Protein AF-A0AAV5VCL2-F1 (afdb_monomer)

InterPro domains:
  IPR027417 P-loop containing nucleoside triphosphate hydrolase [G3DSA:3.40.50.300] (3-285)
  IPR027417 P-loop containing nucleoside triphosphate hydrolase [SSF52540] (44-321)
  IPR050534 Coronaviruses polyprotein 1ab [PTHR43788] (11-325)

Nearest PDB structures (foldseek):
  2xzp-assembly1_A  TM=7.457E-01  e=7.549E-16  Homo sapiens
  2gk7-assembly1_A  TM=7.553E-01  e=8.494E-16  Homo sapiens
  2wjv-assembly2_B  TM=7.230E-01  e=8.007E-16  Homo sapiens
  2wjv-assembly1_A  TM=7.232E-01  e=1.362E-15  Homo sapiens
  8rd3-assembly1_A  TM=7.245E-01  e=3.713E-15  Saccharomyces cerevisiae S288C

Radius of gyration: 21.49 Å; Cα contacts (8 Å, |Δi|>4): 562; chains: 1; bounding box: 55×58×57 Å

Sequence (333 aa):
PFFRNERIVNTDLVDCIYGEKASRAQIRIAARTPILVRKKSGELVALNADQSEAVRRYCSGCPALVVESPPGSGKTMTAAAMVVSYTGSGVQLFLSTANVPVLNMALALSKLDYGSKKAIHFMSAEREDALTEETRSPFSIISLAKKKNSLEAKISLLEDDLAATRCDNERKRLKDAIRAACGPVLGDEYDIMFATVDMTLGRLNKPQHAGRADSIKKQLQNNVLRVVVDEASQLTESALNALIHSFPEVQIVLIGDSKQLPPFKYTKGDFISEMAARSALDVVKRNLPVIRLLKVYRAAPQLMKHYSDVFYGGTLTSAKPESTRNPLASFGS

Solvent-accessible surface area (backbone atoms only — not comparable to full-atom values): 18476 Å² total; per-residue (Å²): 138,88,70,78,87,73,67,74,50,33,54,69,55,47,41,42,45,74,46,65,86,86,64,59,80,79,80,81,79,86,80,81,72,63,42,73,44,43,28,65,87,67,52,74,44,72,38,52,68,50,48,27,50,51,36,50,46,70,63,44,93,51,54,48,39,32,37,40,32,55,88,47,30,44,62,46,59,41,57,31,44,34,62,49,69,45,80,72,81,54,25,38,37,38,26,12,86,44,68,66,65,26,45,50,35,53,59,44,36,72,50,35,50,56,78,90,63,37,63,39,37,57,71,55,69,74,57,56,74,72,46,50,84,90,73,42,49,84,31,20,60,64,49,49,31,51,72,34,80,92,40,23,69,65,47,52,53,44,52,52,53,45,70,70,54,86,49,68,70,57,44,51,54,36,54,52,50,47,54,59,69,35,47,70,62,54,69,57,85,56,41,30,40,29,25,31,50,65,60,51,54,49,54,68,67,50,81,82,60,92,92,62,89,54,53,54,52,53,44,56,64,73,33,40,37,35,39,38,28,43,59,18,17,38,33,24,41,63,57,48,51,52,51,43,53,58,26,53,73,43,27,42,36,34,31,23,28,88,90,54,68,58,25,81,60,96,51,86,90,39,68,67,44,52,65,64,30,34,30,30,42,68,50,38,54,75,52,34,58,70,42,63,35,47,51,20,64,66,39,20,44,77,76,40,44,61,58,20,45,76,77,53,74,54,64,56,43,48,73,37,72,71,57,90,86,40,77,66,66,45,73,72,132

pLDDT: mean 89.56, std 12.3, range [35.97, 98.75]

Foldseek 3Di:
DPDPPLDLLAVLLVCLLPNDLVSAPPDDDDDQDWDWFAFPVRDIDTDHRLLRVLLVCLQDPFQEEEEAEDPQLCLLVSLLSNLQSHPDFFAAEEAEQDDVSLLSNLVNNNRTCNDPFFEAEDDDLVVQLPDDPVRDRCRYLLNVQCVPPVLVVVLVVLVVVLVPDPDPVSVVVSSVVNVVSSVVSQVDDGRYYGYYLCRLLVLLPPDDDPPDDRVVNVSQQPGAAEYEYAQQQQPWLVSVSSSSSSYNNHRYYYYHHVLDDHHDFPDPPDPVSCNRRHGNSVSRVVRGYYRYSQEGELFECVVVQVCCVVPVVRRHDYPDYQDPPDNCVRVDD

Structure (mmCIF, N/CA/C/O backbone):
data_AF-A0AAV5VCL2-F1
#
_entry.id   AF-A0AAV5VCL2-F1
#
loop_
_atom_site.group_PDB
_atom_site.id
_atom_site.type_symbol
_atom_site.label_atom_id
_atom_site.label_alt_id
_atom_site.label_comp_id
_atom_site.label_asym_id
_atom_site.label_entity_id
_atom_site.label_seq_id
_atom_site.pdbx_PDB_ins_code
_atom_site.Cartn_x
_atom_site.Cartn_y
_atom_site.Cartn_z
_atom_site.occupancy
_atom_site.B_iso_or_equiv
_atom_site.auth_seq_id
_atom_site.auth_comp_id
_atom_site.auth_asym_id
_atom_site.auth_atom_id
_atom_site.pdbx_PDB_model_num
ATOM 1 N N . PRO A 1 1 ? 14.559 -28.277 21.531 1.00 41.09 1 PRO A N 1
ATOM 2 C CA . PRO A 1 1 ? 13.165 -27.805 21.727 1.00 41.09 1 PRO A CA 1
ATOM 3 C C . PRO A 1 1 ? 12.844 -26.409 21.130 1.00 41.09 1 PRO A C 1
ATOM 5 O O . PRO A 1 1 ? 11.811 -25.849 21.470 1.00 41.09 1 PRO A O 1
ATOM 8 N N . PHE A 1 2 ? 13.673 -25.855 20.226 1.00 45.22 2 PHE A N 1
ATOM 9 C CA . PHE A 1 2 ? 13.552 -24.457 19.766 1.00 45.22 2 PHE A CA 1
ATOM 10 C C . PHE A 1 2 ? 12.796 -24.233 18.452 1.00 45.22 2 PHE A C 1
ATOM 12 O O . PHE A 1 2 ? 12.573 -23.088 18.078 1.00 45.22 2 PHE A O 1
ATOM 19 N N . PHE A 1 3 ? 12.350 -25.288 17.777 1.00 40.56 3 PHE A N 1
ATOM 20 C CA . PHE A 1 3 ? 11.513 -25.146 16.593 1.00 40.56 3 PHE A CA 1
ATOM 21 C C . PHE A 1 3 ? 10.142 -25.723 16.911 1.00 40.56 3 PHE A C 1
ATOM 23 O O . PHE A 1 3 ? 9.969 -26.941 16.981 1.00 40.56 3 PHE A O 1
ATOM 30 N N . ARG A 1 4 ? 9.148 -24.847 17.111 1.00 45.00 4 ARG A N 1
ATOM 31 C CA . ARG A 1 4 ? 7.798 -25.236 16.709 1.00 45.00 4 ARG A CA 1
ATOM 32 C C . ARG A 1 4 ? 7.901 -25.534 15.223 1.00 45.00 4 ARG A C 1
ATOM 34 O O . ARG A 1 4 ? 8.436 -24.723 14.473 1.00 45.00 4 ARG A O 1
ATOM 41 N N . ASN A 1 5 ? 7.446 -26.714 14.831 1.00 43.00 5 ASN A N 1
ATOM 42 C CA . ASN A 1 5 ? 7.428 -27.171 13.448 1.00 43.00 5 ASN A CA 1
ATOM 43 C C . ASN A 1 5 ? 6.316 -26.422 12.681 1.00 43.00 5 ASN A C 1
ATOM 45 O O . ASN A 1 5 ? 5.417 -27.032 12.108 1.00 43.00 5 ASN A O 1
ATOM 49 N N . GLU A 1 6 ? 6.305 -25.090 12.765 1.00 55.66 6 GLU A N 1
ATOM 50 C CA . GLU A 1 6 ? 5.450 -24.250 11.941 1.00 55.66 6 GLU A CA 1
ATOM 51 C C . GLU A 1 6 ? 6.055 -24.315 10.541 1.00 55.66 6 GLU A C 1
ATOM 53 O O . GLU A 1 6 ? 7.142 -23.802 10.278 1.00 55.66 6 GLU A O 1
ATOM 58 N N . ARG A 1 7 ? 5.406 -25.097 9.670 1.00 60.50 7 ARG A N 1
ATOM 59 C CA . ARG A 1 7 ? 5.807 -25.218 8.269 1.00 60.50 7 ARG A CA 1
ATOM 60 C C . ARG A 1 7 ? 5.819 -23.822 7.658 1.00 60.50 7 ARG A C 1
ATOM 62 O O . ARG A 1 7 ? 4.880 -23.062 7.877 1.00 60.50 7 ARG A O 1
ATOM 69 N N . ILE A 1 8 ? 6.847 -23.523 6.860 1.00 65.94 8 ILE A N 1
ATOM 70 C CA . ILE A 1 8 ? 6.823 -22.363 5.965 1.00 65.94 8 ILE A CA 1
ATOM 71 C C . ILE A 1 8 ? 5.510 -22.426 5.193 1.00 65.94 8 ILE A C 1
ATOM 73 O O . ILE A 1 8 ? 5.226 -23.416 4.523 1.00 65.94 8 ILE A O 1
ATOM 77 N N . VAL A 1 9 ? 4.698 -21.390 5.357 1.00 78.56 9 VAL A N 1
ATOM 78 C CA . VAL A 1 9 ? 3.282 -21.469 5.007 1.00 78.56 9 VAL A CA 1
ATOM 79 C C . VAL A 1 9 ? 3.057 -21.358 3.494 1.00 78.56 9 VAL A C 1
ATOM 81 O O . VAL A 1 9 ? 2.084 -21.894 2.979 1.00 78.56 9 VAL A O 1
ATOM 84 N N . ASN A 1 10 ? 3.993 -20.730 2.776 1.00 87.31 10 ASN A N 1
ATOM 85 C CA . ASN A 1 10 ? 3.960 -20.564 1.324 1.00 87.31 10 ASN A CA 1
ATOM 86 C C . ASN A 1 10 ? 5.299 -20.992 0.697 1.00 87.31 10 ASN A C 1
ATOM 88 O O . ASN A 1 10 ? 6.112 -20.160 0.285 1.00 87.31 10 ASN A O 1
ATOM 92 N N . THR A 1 11 ? 5.570 -22.300 0.706 1.00 86.56 11 THR A N 1
ATOM 93 C CA . THR A 1 11 ? 6.809 -22.869 0.150 1.00 86.56 11 THR A CA 1
ATOM 94 C C . THR A 1 11 ? 6.949 -22.574 -1.342 1.00 86.56 11 THR A C 1
ATOM 96 O O . THR A 1 11 ? 8.027 -22.178 -1.768 1.00 86.56 11 THR A O 1
ATOM 99 N N . ASP A 1 12 ? 5.856 -22.635 -2.106 1.00 86.88 12 ASP A N 1
ATOM 100 C CA . ASP A 1 12 ? 5.869 -22.382 -3.551 1.00 86.88 12 ASP A CA 1
ATOM 101 C C . ASP A 1 12 ? 6.375 -20.971 -3.893 1.00 86.88 12 ASP A C 1
ATOM 103 O O . ASP A 1 12 ? 7.183 -20.793 -4.809 1.00 86.88 12 ASP A O 1
ATOM 107 N N . LEU A 1 13 ? 5.942 -19.946 -3.146 1.00 90.06 13 LEU A N 1
ATOM 108 C CA . LEU A 1 13 ? 6.428 -18.578 -3.341 1.00 90.06 13 LEU A CA 1
ATOM 109 C C . LEU A 1 13 ? 7.904 -18.435 -2.950 1.00 90.06 13 LEU A C 1
ATOM 111 O O . LEU A 1 13 ? 8.658 -17.753 -3.649 1.00 90.06 13 LEU A O 1
ATOM 115 N N . VAL A 1 14 ? 8.335 -19.081 -1.863 1.00 90.69 14 VAL A N 1
ATOM 116 C CA . VAL A 1 14 ? 9.751 -19.101 -1.459 1.00 90.69 14 VAL A CA 1
ATOM 117 C C . VAL A 1 14 ? 10.598 -19.766 -2.546 1.00 90.69 14 VAL A C 1
ATOM 119 O O . VAL A 1 14 ? 11.609 -19.192 -2.949 1.00 90.69 14 VAL A O 1
ATOM 122 N N . ASP A 1 15 ? 10.158 -20.893 -3.100 1.00 89.12 15 ASP A N 1
ATOM 123 C CA . ASP A 1 15 ? 10.851 -21.598 -4.182 1.00 89.12 15 ASP A CA 1
ATOM 124 C C . ASP A 1 15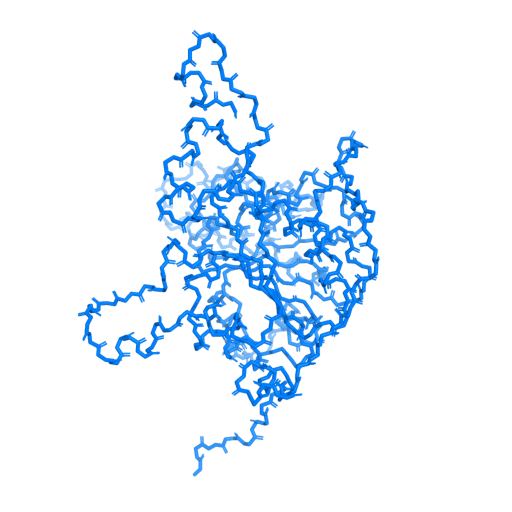 ? 10.880 -20.779 -5.479 1.00 89.12 15 ASP A C 1
ATOM 126 O O . ASP A 1 15 ? 11.881 -20.786 -6.199 1.00 89.12 15 ASP A O 1
ATOM 130 N N . CYS A 1 16 ? 9.837 -19.993 -5.764 1.00 88.44 16 CYS A N 1
ATOM 131 C CA . CYS A 1 16 ? 9.856 -19.045 -6.879 1.00 88.44 16 CYS A CA 1
ATOM 132 C C . CYS A 1 16 ? 10.908 -17.939 -6.685 1.00 88.44 16 CYS A C 1
ATOM 134 O O . CYS A 1 16 ? 11.532 -17.505 -7.655 1.00 88.44 16 CYS A O 1
ATOM 136 N N . ILE A 1 17 ? 11.097 -17.451 -5.454 1.00 90.38 17 ILE A N 1
ATOM 137 C CA . ILE A 1 17 ? 12.017 -16.345 -5.152 1.00 90.38 17 ILE A CA 1
ATOM 138 C C . ILE A 1 17 ? 13.465 -16.836 -5.048 1.00 90.38 17 ILE A C 1
ATOM 140 O O . ILE A 1 17 ? 14.356 -16.221 -5.639 1.00 90.38 17 ILE A O 1
ATOM 144 N N . TYR A 1 18 ? 13.704 -17.933 -4.331 1.00 90.00 18 TYR A N 1
ATOM 145 C CA . TYR A 1 18 ? 15.040 -18.394 -3.939 1.00 90.00 18 TYR A CA 1
ATOM 146 C C . TYR A 1 18 ? 15.495 -19.679 -4.637 1.00 90.00 18 TYR A C 1
ATOM 148 O O . TYR A 1 18 ? 16.688 -19.979 -4.609 1.00 90.00 18 TYR A O 1
ATOM 156 N N . GLY A 1 19 ? 14.577 -20.427 -5.252 1.00 86.12 19 GLY A N 1
ATOM 157 C CA . GLY A 1 19 ? 14.877 -21.691 -5.915 1.00 86.12 19 GLY A CA 1
ATOM 158 C C . GLY A 1 19 ? 15.613 -21.535 -7.248 1.00 86.12 19 GLY A C 1
ATOM 159 O O . GLY A 1 19 ? 15.952 -20.437 -7.707 1.00 86.12 19 GLY A O 1
ATOM 160 N N . GLU A 1 20 ? 15.877 -22.675 -7.884 1.00 79.50 20 GLU A N 1
ATOM 161 C CA . GLU A 1 20 ? 16.560 -22.719 -9.173 1.00 79.50 20 GLU A CA 1
ATOM 162 C C . GLU A 1 20 ? 15.718 -22.102 -10.296 1.00 79.50 20 GLU A C 1
ATOM 164 O O . GLU A 1 20 ? 14.498 -22.225 -10.345 1.00 79.50 20 GLU A O 1
ATOM 169 N N . LYS A 1 21 ? 16.386 -21.496 -11.285 1.00 62.50 21 LYS A N 1
ATOM 170 C CA . LYS A 1 21 ? 15.753 -20.773 -12.406 1.00 62.50 21 LYS A CA 1
ATOM 171 C C . LYS A 1 21 ? 14.747 -21.597 -13.233 1.00 62.50 21 LYS A C 1
ATOM 173 O O . LYS A 1 21 ? 14.052 -21.006 -14.054 1.00 62.50 21 LYS A O 1
ATOM 178 N N . ALA A 1 22 ? 14.684 -22.919 -13.085 1.00 50.59 22 ALA A N 1
ATOM 179 C CA . ALA A 1 22 ? 13.752 -23.783 -13.809 1.00 50.59 22 ALA A CA 1
ATOM 180 C C . ALA A 1 22 ? 12.305 -23.740 -13.264 1.00 50.59 22 ALA A C 1
ATOM 182 O O . ALA A 1 22 ? 11.388 -24.089 -14.000 1.00 50.59 22 ALA A O 1
ATOM 183 N N . SER A 1 23 ? 12.066 -23.239 -12.042 1.00 52.22 23 SER A N 1
ATOM 184 C CA . SER A 1 23 ? 10.735 -23.151 -11.397 1.00 52.22 23 SER A CA 1
ATOM 185 C C . SER A 1 23 ? 9.861 -21.970 -11.869 1.00 52.22 23 SER A C 1
ATOM 187 O O . SER A 1 23 ? 8.838 -21.644 -11.268 1.00 52.22 23 SER A O 1
ATOM 189 N N . ARG A 1 24 ? 10.247 -21.285 -12.954 1.00 60.38 24 ARG A N 1
ATOM 190 C CA . ARG A 1 24 ? 9.637 -20.018 -13.393 1.00 60.38 24 ARG A CA 1
ATOM 191 C C . ARG A 1 24 ? 8.197 -20.184 -13.883 1.00 60.38 24 ARG A C 1
ATOM 193 O O . ARG A 1 24 ? 7.963 -20.582 -15.024 1.00 60.38 24 ARG A O 1
ATOM 200 N N . ALA A 1 25 ? 7.238 -19.690 -13.108 1.00 53.94 25 ALA A N 1
ATOM 201 C CA . ALA A 1 25 ? 5.890 -19.413 -13.595 1.00 53.94 25 ALA A CA 1
ATOM 202 C C . ALA A 1 25 ? 5.883 -18.156 -14.496 1.00 53.94 25 ALA A C 1
ATOM 204 O O . ALA A 1 25 ? 5.546 -17.051 -14.065 1.00 53.94 25 ALA A O 1
ATOM 205 N N . GLN A 1 26 ? 6.260 -18.289 -15.772 1.00 58.62 26 GLN A N 1
ATOM 206 C CA . GLN A 1 26 ? 6.021 -17.226 -16.756 1.00 58.62 26 GLN A CA 1
ATOM 207 C C . GLN A 1 26 ? 4.589 -17.315 -17.280 1.00 58.62 26 GLN A C 1
ATOM 209 O O . GLN A 1 26 ? 4.328 -17.847 -18.358 1.00 58.62 26 GLN A O 1
ATOM 214 N N . ILE A 1 27 ? 3.648 -16.745 -16.528 1.00 64.12 27 ILE A N 1
ATOM 215 C CA . ILE A 1 27 ? 2.299 -16.524 -17.049 1.00 64.12 27 ILE A CA 1
ATOM 216 C C . ILE A 1 27 ? 2.407 -15.495 -18.180 1.00 64.12 27 ILE A C 1
ATOM 218 O O . ILE A 1 27 ? 2.759 -14.328 -17.958 1.00 64.12 27 ILE A O 1
ATOM 222 N N . ARG A 1 28 ? 2.152 -15.948 -19.412 1.00 66.19 28 ARG A N 1
ATOM 223 C CA . ARG A 1 28 ? 2.023 -15.079 -20.583 1.00 66.19 28 ARG A CA 1
ATOM 224 C C . ARG A 1 28 ? 0.714 -14.308 -20.471 1.00 66.19 28 ARG A C 1
ATOM 226 O O . ARG A 1 28 ? -0.350 -14.906 -20.355 1.00 66.19 28 ARG A O 1
ATOM 233 N N . ILE A 1 29 ? 0.795 -12.986 -20.552 1.00 67.31 29 ILE A N 1
ATOM 234 C CA . ILE A 1 29 ? -0.379 -12.119 -20.608 1.00 67.31 29 ILE A CA 1
ATOM 235 C C . ILE A 1 29 ? -0.592 -11.714 -22.062 1.00 67.31 29 ILE A C 1
ATOM 237 O O . ILE A 1 29 ? 0.273 -11.099 -22.680 1.00 67.31 29 ILE A O 1
ATOM 241 N N . ALA A 1 30 ? -1.731 -12.117 -22.626 1.00 57.25 30 ALA A N 1
ATOM 242 C CA . ALA A 1 30 ? -2.035 -11.934 -24.045 1.00 57.25 30 ALA A CA 1
ATOM 243 C C . ALA A 1 30 ? -2.589 -10.535 -24.383 1.00 57.25 30 ALA A C 1
ATOM 245 O O . ALA A 1 30 ? -2.496 -10.089 -25.525 1.00 57.25 30 ALA A O 1
ATOM 246 N N . ALA A 1 31 ? -3.174 -9.829 -23.412 1.00 65.38 31 ALA A N 1
ATOM 247 C CA . ALA A 1 31 ? -3.925 -8.604 -23.675 1.00 65.38 31 ALA A CA 1
ATOM 248 C C . ALA A 1 31 ? -3.023 -7.359 -23.744 1.00 65.38 31 ALA A C 1
ATOM 250 O O . ALA A 1 31 ? -2.322 -7.036 -22.789 1.00 65.38 31 ALA A O 1
ATOM 251 N N . ARG A 1 32 ? -3.101 -6.614 -24.857 1.00 72.19 32 ARG A N 1
ATOM 252 C CA . ARG A 1 32 ? -2.430 -5.310 -25.048 1.00 72.19 32 ARG A CA 1
ATOM 253 C C . ARG A 1 32 ? -3.352 -4.101 -24.843 1.00 72.19 32 ARG A C 1
ATOM 255 O O . ARG A 1 32 ? -2.889 -2.969 -24.924 1.00 72.19 32 ARG A O 1
ATOM 262 N N . THR A 1 33 ? -4.639 -4.317 -24.574 1.00 86.56 33 THR A N 1
ATOM 263 C CA . THR A 1 33 ? -5.634 -3.242 -24.443 1.00 86.56 33 THR A CA 1
ATOM 264 C C . THR A 1 33 ? -5.431 -2.436 -23.159 1.00 86.56 33 THR A C 1
ATOM 266 O O . THR A 1 33 ? -5.343 -3.044 -22.090 1.00 86.56 33 THR A O 1
ATOM 269 N N . PRO A 1 34 ? -5.370 -1.094 -23.215 1.00 92.31 34 PRO A N 1
ATOM 270 C CA . PRO A 1 34 ? -5.241 -0.262 -22.021 1.00 92.31 34 PRO A CA 1
ATOM 271 C C . PRO A 1 34 ? -6.312 -0.588 -20.977 1.00 92.31 34 PRO A C 1
ATOM 273 O O . PRO A 1 34 ? -7.489 -0.716 -21.313 1.00 92.31 34 PRO A O 1
ATOM 276 N N . ILE A 1 35 ? -5.908 -0.718 -19.713 1.00 95.25 35 ILE A N 1
ATOM 277 C CA . ILE A 1 35 ? -6.864 -0.812 -18.605 1.00 95.25 35 ILE A CA 1
ATOM 278 C C . ILE A 1 35 ? -7.427 0.580 -18.334 1.00 95.25 35 ILE A C 1
ATOM 280 O O . ILE A 1 35 ? -6.682 1.558 -18.256 1.00 95.25 35 ILE A O 1
ATOM 284 N N . LEU A 1 36 ? -8.747 0.655 -18.181 1.00 96.44 36 LEU A N 1
ATOM 285 C CA . LEU A 1 36 ? -9.454 1.875 -17.817 1.00 96.44 36 LEU A CA 1
ATOM 286 C C . LEU A 1 36 ? -9.836 1.808 -16.342 1.00 96.44 36 LEU A C 1
ATOM 288 O O . LEU A 1 36 ? -10.438 0.830 -15.903 1.00 96.44 36 LEU A O 1
ATOM 292 N N . VAL A 1 37 ? -9.530 2.862 -15.592 1.00 96.38 37 VAL A N 1
ATOM 293 C CA . VAL A 1 37 ? -10.022 3.036 -14.221 1.00 96.38 37 VAL A CA 1
ATOM 294 C C . VAL A 1 37 ? -10.893 4.276 -14.135 1.00 96.38 37 VAL A C 1
ATOM 296 O O . VAL A 1 37 ? -10.615 5.295 -14.769 1.00 96.38 37 VAL A O 1
ATOM 299 N N . ARG A 1 38 ? -11.965 4.191 -13.352 1.00 96.62 38 ARG A N 1
ATOM 300 C CA . ARG A 1 38 ? -12.917 5.284 -13.173 1.00 96.62 38 ARG A CA 1
ATOM 301 C C . ARG A 1 38 ? -12.537 6.107 -11.943 1.00 96.62 38 ARG A C 1
ATOM 303 O O . ARG A 1 38 ? -12.286 5.557 -10.873 1.00 96.62 38 ARG A O 1
ATOM 310 N N . LYS A 1 39 ? -12.479 7.429 -12.087 1.00 96.38 39 LYS A N 1
ATOM 311 C CA . LYS A 1 39 ? -12.396 8.376 -10.965 1.00 96.38 39 LYS A CA 1
ATOM 312 C C . LYS A 1 39 ? -13.770 8.540 -10.316 1.00 96.38 39 LYS A C 1
ATOM 314 O O . LYS A 1 39 ? -14.787 8.377 -10.984 1.00 96.38 39 LYS A O 1
ATOM 319 N N . LYS A 1 40 ? -13.825 8.988 -9.058 1.00 94.12 40 LYS A N 1
ATOM 320 C CA . LYS A 1 40 ? -15.107 9.342 -8.409 1.00 94.12 40 LYS A CA 1
ATOM 321 C C . LYS A 1 40 ? -15.879 10.448 -9.130 1.00 94.12 40 LYS A C 1
ATOM 323 O O . LYS A 1 40 ? -17.094 10.504 -9.020 1.00 94.12 40 LYS A O 1
ATOM 328 N N . SER A 1 41 ? -15.188 11.297 -9.893 1.00 93.81 41 SER A N 1
ATOM 329 C CA . SER A 1 41 ? -15.807 12.301 -10.767 1.00 93.81 41 SER A CA 1
ATOM 330 C C . SER A 1 41 ? -16.510 11.708 -11.998 1.00 93.81 41 SER A C 1
ATOM 332 O O . SER A 1 41 ? -17.087 12.455 -12.779 1.00 93.81 41 SER A O 1
ATOM 334 N N . GLY A 1 42 ? -16.430 10.392 -12.222 1.00 93.38 42 GLY A N 1
ATOM 335 C CA . GLY A 1 42 ? -16.966 9.701 -13.397 1.00 93.38 42 GLY A CA 1
ATOM 336 C C . GLY A 1 42 ? -15.990 9.612 -14.576 1.00 93.38 42 GLY A C 1
ATOM 337 O O . GLY A 1 42 ? -16.177 8.758 -15.445 1.00 93.38 42 GLY A O 1
ATOM 338 N N . GLU A 1 43 ? -14.930 10.426 -14.579 1.00 95.94 43 GLU A N 1
ATOM 339 C CA . GLU A 1 43 ? -13.885 10.450 -15.609 1.00 95.94 43 GLU A CA 1
ATOM 340 C C . GLU A 1 43 ? -13.150 9.101 -15.701 1.00 95.94 43 GLU A C 1
ATOM 342 O O . GLU A 1 43 ? -12.727 8.533 -14.690 1.00 95.94 43 GLU A O 1
ATOM 347 N N . LEU A 1 44 ? -12.969 8.602 -16.925 1.00 96.19 44 LEU A N 1
ATOM 348 C CA . LEU A 1 44 ? -12.183 7.402 -17.204 1.00 96.19 44 LEU A CA 1
ATOM 349 C C . LEU A 1 44 ? -10.725 7.774 -17.479 1.00 96.19 44 LEU A C 1
ATOM 351 O O . LEU A 1 44 ? -10.435 8.602 -18.339 1.00 96.19 44 LEU A O 1
ATOM 355 N N . VAL A 1 45 ? -9.806 7.110 -16.784 1.00 94.94 45 VAL A N 1
ATOM 356 C CA . VAL A 1 45 ? -8.363 7.248 -16.986 1.00 94.94 45 VAL A CA 1
ATOM 357 C C . VAL A 1 45 ? -7.821 5.968 -17.603 1.00 94.94 45 VAL A C 1
ATOM 359 O O . VAL A 1 45 ? -7.938 4.892 -17.017 1.00 94.94 45 VAL A O 1
ATOM 362 N N . ALA A 1 46 ? -7.200 6.092 -18.774 1.00 95.88 46 ALA A N 1
ATOM 363 C CA . ALA A 1 46 ? -6.494 4.993 -19.416 1.00 95.88 46 ALA A CA 1
ATOM 364 C C . ALA A 1 46 ? -5.070 4.868 -18.862 1.00 95.88 46 ALA A C 1
ATOM 366 O O . ALA A 1 46 ? -4.282 5.817 -18.905 1.00 95.88 46 ALA A O 1
ATOM 367 N N . LEU A 1 47 ? -4.734 3.682 -18.364 1.00 96.12 47 LEU A N 1
ATOM 368 C CA . LEU A 1 47 ? -3.374 3.340 -17.969 1.00 96.12 47 LEU A CA 1
ATOM 369 C C . LEU A 1 47 ? -2.504 3.115 -19.207 1.00 96.12 47 LEU A C 1
ATOM 371 O O . LEU A 1 47 ? -2.971 2.622 -20.236 1.00 96.12 47 LEU A O 1
ATOM 375 N N . ASN A 1 48 ? -1.212 3.432 -19.108 1.00 94.62 48 ASN A N 1
ATOM 376 C CA . ASN A 1 48 ? -0.273 3.099 -20.182 1.00 94.62 48 ASN A CA 1
ATOM 377 C C . ASN A 1 48 ? -0.020 1.574 -20.260 1.00 94.62 48 ASN A C 1
ATOM 379 O O . ASN A 1 48 ? -0.546 0.803 -19.452 1.00 94.62 48 ASN A O 1
ATOM 383 N N . ALA A 1 49 ? 0.770 1.128 -21.241 1.00 94.00 49 ALA A N 1
ATOM 384 C CA . ALA A 1 49 ? 1.043 -0.294 -21.457 1.00 94.00 49 ALA A CA 1
ATOM 385 C C . ALA A 1 49 ? 1.699 -0.972 -20.238 1.00 94.00 49 ALA A C 1
ATOM 387 O O . ALA A 1 49 ? 1.225 -2.028 -19.818 1.00 94.00 49 ALA A O 1
ATOM 388 N N . ASP A 1 50 ? 2.716 -0.342 -19.640 1.00 95.12 50 ASP A N 1
ATOM 389 C CA . ASP A 1 50 ? 3.467 -0.885 -18.499 1.00 95.12 50 ASP A CA 1
ATOM 390 C C . ASP A 1 50 ? 2.588 -0.968 -17.240 1.00 95.12 50 ASP A C 1
ATOM 392 O O . ASP A 1 50 ? 2.539 -1.990 -16.556 1.00 95.12 50 ASP A O 1
ATOM 396 N N . GLN A 1 51 ? 1.824 0.091 -16.961 1.00 96.62 51 GLN A N 1
ATOM 397 C CA . GLN A 1 51 ? 0.870 0.142 -15.851 1.00 96.62 51 GLN A CA 1
ATOM 398 C C . GLN A 1 51 ? -0.244 -0.895 -16.031 1.00 96.62 51 GLN A C 1
ATOM 400 O O . GLN A 1 51 ? -0.600 -1.598 -15.086 1.00 96.62 51 GLN A O 1
ATOM 405 N N . SER A 1 52 ? -0.774 -1.023 -17.251 1.00 96.06 52 SER A N 1
ATOM 406 C CA . SER A 1 52 ? -1.797 -2.023 -17.561 1.00 96.06 52 SER A CA 1
ATOM 407 C C . SER A 1 52 ? -1.253 -3.440 -17.386 1.00 96.06 52 SER A C 1
ATOM 409 O O . SER A 1 52 ? -1.938 -4.286 -16.825 1.00 96.06 52 SER A O 1
ATOM 411 N N . GLU A 1 53 ? -0.018 -3.711 -17.813 1.00 94.44 53 GLU A N 1
ATOM 4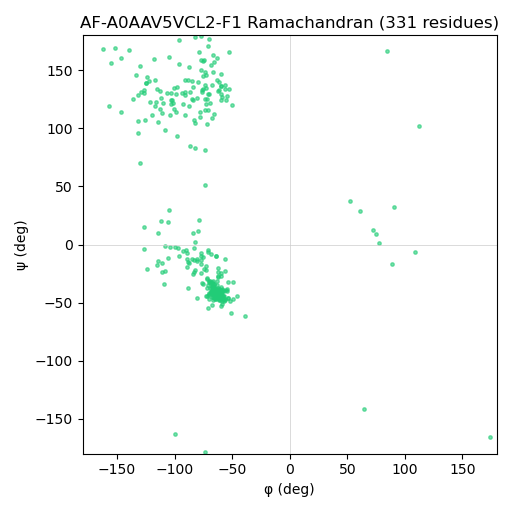12 C CA . GLU A 1 53 ? 0.622 -5.015 -17.609 1.00 94.44 53 GLU A CA 1
ATOM 413 C C . GLU A 1 53 ? 0.795 -5.342 -16.120 1.00 94.44 53 GLU A C 1
ATOM 415 O O . GLU A 1 53 ? 0.467 -6.453 -15.699 1.00 94.44 53 GLU A O 1
ATOM 420 N N . ALA A 1 54 ? 1.221 -4.372 -15.304 1.00 95.81 54 ALA A N 1
ATOM 421 C CA . ALA A 1 54 ? 1.312 -4.543 -13.853 1.00 95.81 54 ALA A CA 1
ATOM 422 C C . ALA A 1 54 ? -0.031 -4.915 -13.220 1.00 95.81 54 ALA A C 1
ATOM 424 O O . ALA A 1 54 ? -0.111 -5.874 -12.449 1.00 95.81 54 ALA A O 1
ATOM 425 N N . VAL A 1 55 ? -1.098 -4.210 -13.592 1.00 96.50 55 VAL A N 1
ATOM 426 C CA . VAL A 1 55 ? -2.445 -4.488 -13.084 1.00 96.50 55 VAL A CA 1
ATOM 427 C C . VAL A 1 55 ? -2.962 -5.848 -13.571 1.00 96.50 55 VAL A C 1
ATOM 429 O O . VAL A 1 55 ? -3.556 -6.586 -12.785 1.00 96.50 55 VAL A O 1
ATOM 432 N N . ARG A 1 56 ? -2.695 -6.248 -14.823 1.00 94.81 56 ARG A N 1
ATOM 433 C CA . ARG A 1 56 ? -3.083 -7.586 -15.312 1.00 94.81 56 ARG A CA 1
ATOM 434 C C . ARG A 1 56 ? -2.354 -8.699 -14.567 1.00 94.81 56 ARG A C 1
ATOM 436 O O . ARG A 1 56 ? -2.991 -9.685 -14.212 1.00 94.81 56 ARG A O 1
ATOM 443 N N . ARG A 1 57 ? -1.054 -8.544 -14.282 1.00 93.50 57 ARG A N 1
ATOM 444 C CA . ARG A 1 57 ? -0.301 -9.522 -13.474 1.00 93.50 57 ARG A CA 1
ATOM 445 C C . ARG A 1 57 ? -0.843 -9.624 -12.056 1.00 93.50 57 ARG A C 1
ATOM 447 O O . ARG A 1 57 ? -1.014 -10.740 -11.570 1.00 93.50 57 ARG A O 1
ATOM 454 N N . TYR A 1 58 ? -1.183 -8.494 -11.442 1.00 95.56 58 TYR A N 1
ATOM 455 C CA . TYR A 1 58 ? -1.842 -8.464 -10.135 1.00 95.56 58 TYR A CA 1
ATOM 456 C C . TYR A 1 58 ? -3.193 -9.201 -10.125 1.00 95.56 58 TYR A C 1
ATOM 458 O O . TYR A 1 58 ? -3.543 -9.888 -9.171 1.00 95.56 58 TYR A O 1
ATOM 466 N N . CYS A 1 59 ? -3.953 -9.109 -11.215 1.00 93.81 59 CYS A N 1
ATOM 467 C CA . CYS A 1 59 ? -5.224 -9.825 -11.350 1.00 93.81 59 CYS A CA 1
ATOM 468 C C . CYS A 1 59 ? -5.058 -11.283 -11.823 1.00 93.81 59 CYS A C 1
ATOM 470 O O . CYS A 1 59 ? -6.045 -12.004 -11.929 1.00 93.81 59 CYS A O 1
ATOM 472 N N . SER A 1 60 ? -3.834 -11.726 -12.120 1.00 88.62 60 SER A N 1
ATOM 473 C CA . SER A 1 60 ? -3.529 -13.085 -12.586 1.00 88.62 60 SER A CA 1
ATOM 474 C C . SER A 1 60 ? -3.084 -14.007 -11.442 1.00 88.62 60 SER A C 1
ATOM 476 O O . SER A 1 60 ? -2.887 -13.561 -10.314 1.00 88.62 60 SER A O 1
ATOM 478 N N . GLY A 1 61 ? -2.853 -15.289 -11.743 1.00 81.69 61 GLY A N 1
ATOM 479 C CA . GLY A 1 61 ? -2.296 -16.276 -10.805 1.00 81.69 61 GLY A CA 1
ATOM 480 C C . GLY A 1 61 ? -0.775 -16.201 -10.602 1.00 81.69 61 GLY A C 1
ATOM 481 O O . GLY A 1 61 ? -0.160 -17.198 -10.246 1.00 81.69 61 GLY A O 1
ATOM 482 N N . CYS A 1 62 ? -0.131 -15.069 -10.902 1.00 85.31 62 CYS A N 1
ATOM 483 C CA . CYS A 1 62 ? 1.318 -14.924 -10.743 1.00 85.31 62 CYS A CA 1
ATOM 484 C C . CYS A 1 62 ? 1.672 -14.903 -9.243 1.00 85.31 62 CYS A C 1
ATOM 486 O O . CYS A 1 62 ? 1.076 -14.104 -8.534 1.00 85.31 62 CYS A O 1
ATOM 488 N N . PRO A 1 63 ? 2.622 -15.704 -8.732 1.00 90.06 63 PRO A N 1
ATOM 489 C CA . PRO A 1 63 ? 2.877 -15.775 -7.288 1.00 90.06 63 PRO A CA 1
ATOM 490 C C . PRO A 1 63 ? 3.503 -14.485 -6.734 1.00 90.06 63 PRO A C 1
ATOM 492 O O . PRO A 1 63 ? 3.151 -14.024 -5.651 1.00 90.06 63 PRO A O 1
ATOM 495 N N . ALA A 1 64 ? 4.389 -13.846 -7.500 1.00 93.25 64 ALA A N 1
ATOM 496 C CA . ALA A 1 64 ? 4.905 -12.525 -7.177 1.00 93.25 64 ALA A CA 1
ATOM 497 C C . ALA A 1 64 ? 5.386 -11.770 -8.416 1.00 93.25 64 ALA A C 1
ATOM 499 O O . ALA A 1 64 ? 5.756 -12.372 -9.425 1.00 93.25 64 ALA A O 1
ATOM 500 N N . LEU A 1 65 ? 5.415 -10.441 -8.328 1.00 95.06 65 LEU A N 1
ATOM 501 C CA . LEU A 1 65 ? 5.984 -9.579 -9.361 1.00 95.06 65 LEU A CA 1
ATOM 502 C C . LEU A 1 65 ? 6.633 -8.324 -8.777 1.00 95.06 65 LEU A C 1
ATOM 504 O O . LEU A 1 65 ? 6.317 -7.881 -7.671 1.00 95.06 65 LEU A O 1
ATOM 508 N N . VAL A 1 66 ? 7.508 -7.719 -9.574 1.00 97.12 66 VAL A N 1
ATOM 509 C CA . VAL A 1 66 ? 8.132 -6.434 -9.270 1.00 97.12 66 VAL A CA 1
ATOM 510 C C . VAL A 1 66 ? 7.683 -5.395 -10.283 1.00 97.12 66 VAL A C 1
ATOM 512 O O . VAL A 1 66 ? 7.720 -5.630 -11.491 1.00 97.12 66 VAL A O 1
ATOM 515 N N . VAL A 1 67 ? 7.302 -4.223 -9.791 1.00 97.94 67 VAL A N 1
ATOM 516 C CA . VAL A 1 67 ? 7.079 -3.026 -10.600 1.00 97.94 67 VAL A CA 1
ATOM 517 C C . VAL A 1 67 ? 8.223 -2.058 -10.313 1.00 97.94 67 VAL A C 1
ATOM 519 O O . VAL A 1 67 ? 8.219 -1.346 -9.308 1.00 97.94 67 VAL A O 1
ATOM 522 N N . GLU A 1 68 ? 9.224 -2.048 -11.194 1.00 97.00 68 GLU A N 1
ATOM 523 C CA . GLU A 1 68 ? 10.265 -1.023 -11.194 1.00 97.00 68 GLU A CA 1
ATOM 524 C C . GLU A 1 68 ? 9.669 0.294 -11.662 1.00 97.00 68 GLU A C 1
ATOM 526 O O . GLU A 1 68 ? 9.239 0.440 -12.808 1.00 97.00 68 GLU A O 1
ATOM 531 N N . SER A 1 69 ? 9.662 1.275 -10.775 1.00 95.75 69 SER A N 1
ATOM 532 C CA . SER A 1 69 ? 9.058 2.560 -11.055 1.00 95.75 69 SER A CA 1
ATOM 533 C C . SER A 1 69 ? 10.003 3.692 -10.674 1.00 95.75 69 SER A C 1
ATOM 535 O O . SER A 1 69 ? 10.125 4.010 -9.493 1.00 95.75 69 SER A O 1
ATOM 537 N N . PRO A 1 70 ? 10.600 4.360 -11.673 1.00 95.31 70 PRO A N 1
ATOM 538 C CA . PRO A 1 70 ? 11.308 5.623 -11.508 1.00 95.31 70 PRO A CA 1
ATOM 539 C C . PRO A 1 70 ? 10.479 6.713 -10.796 1.00 95.31 70 PRO A C 1
ATOM 541 O O . PRO A 1 70 ? 9.245 6.613 -10.673 1.00 95.31 70 PRO A O 1
ATOM 544 N N . PRO A 1 71 ? 11.106 7.803 -10.326 1.00 93.06 71 PRO A N 1
ATOM 545 C CA . PRO A 1 71 ? 10.391 8.943 -9.766 1.00 93.06 71 PRO A CA 1
ATOM 546 C C . PRO A 1 71 ? 9.342 9.492 -10.741 1.00 93.06 71 PRO A C 1
ATOM 548 O O . PRO A 1 71 ? 9.621 9.797 -11.895 1.00 93.06 71 PRO A O 1
ATOM 551 N N . GLY A 1 72 ? 8.101 9.629 -10.270 1.00 92.50 72 GLY A N 1
ATOM 552 C CA . GLY A 1 72 ? 7.028 10.224 -11.065 1.00 92.50 72 GLY A CA 1
ATOM 553 C C . GLY A 1 72 ? 6.452 9.351 -12.187 1.00 92.50 72 GLY A C 1
ATOM 554 O O . GLY A 1 72 ? 5.632 9.868 -12.939 1.00 92.50 72 GLY A O 1
ATOM 555 N N . SER A 1 73 ? 6.789 8.058 -12.299 1.00 94.19 73 SER A N 1
ATOM 556 C CA . SER A 1 73 ? 6.209 7.165 -13.326 1.00 94.19 73 SER A CA 1
ATOM 557 C C . SER A 1 73 ? 4.852 6.539 -12.969 1.00 94.19 73 SER A C 1
ATOM 559 O O . SER A 1 73 ? 4.318 5.695 -13.687 1.00 94.19 73 SER A O 1
ATOM 561 N N . GLY A 1 74 ? 4.234 7.006 -11.879 1.00 94.25 74 GLY A N 1
ATOM 562 C CA . GLY A 1 74 ? 2.864 6.642 -11.517 1.00 94.25 74 GLY A CA 1
ATOM 563 C C . GLY A 1 74 ? 2.731 5.413 -10.613 1.00 94.25 74 GLY A C 1
ATOM 564 O O . GLY A 1 74 ? 1.707 4.739 -10.704 1.00 94.25 74 GLY A O 1
ATOM 565 N N . LYS A 1 75 ? 3.705 5.150 -9.720 1.00 94.62 75 LYS A N 1
ATOM 566 C CA . LYS A 1 75 ? 3.631 4.128 -8.643 1.00 94.62 75 LYS A CA 1
ATOM 567 C C . LYS A 1 75 ? 2.253 4.059 -7.999 1.00 94.62 75 LYS A C 1
ATOM 569 O O . LYS A 1 75 ? 1.540 3.069 -8.113 1.00 94.62 75 LYS A O 1
ATOM 574 N N . THR A 1 76 ? 1.855 5.177 -7.400 1.00 94.38 76 THR A N 1
ATOM 575 C CA . THR A 1 76 ? 0.644 5.292 -6.591 1.00 94.38 76 THR A CA 1
ATOM 576 C C . THR A 1 76 ? -0.626 5.096 -7.419 1.00 94.38 76 THR A C 1
ATOM 578 O O . THR A 1 76 ? -1.564 4.453 -6.963 1.00 94.38 76 THR A O 1
ATOM 581 N N . MET A 1 77 ? -0.644 5.596 -8.661 1.00 95.56 77 MET A N 1
ATOM 582 C CA . MET A 1 77 ? -1.758 5.368 -9.587 1.00 95.56 77 MET A CA 1
ATOM 583 C C . MET A 1 77 ? -1.864 3.889 -9.972 1.00 95.56 77 MET A C 1
ATOM 585 O O . MET A 1 77 ? -2.961 3.346 -10.025 1.00 95.56 77 MET A O 1
ATOM 589 N N . THR A 1 78 ? -0.728 3.228 -10.198 1.00 97.69 78 THR A N 1
ATOM 590 C CA . THR A 1 78 ? -0.673 1.796 -10.524 1.00 97.69 78 THR A CA 1
ATOM 591 C C . THR A 1 78 ? -1.181 0.955 -9.353 1.00 97.69 78 THR A C 1
ATOM 593 O O . THR A 1 78 ? -2.032 0.094 -9.553 1.00 97.69 78 THR A O 1
ATOM 596 N N . ALA A 1 79 ? -0.743 1.254 -8.124 1.00 97.75 79 ALA A N 1
ATOM 597 C CA . ALA A 1 79 ? -1.223 0.594 -6.909 1.00 97.75 79 ALA A CA 1
ATOM 598 C C . ALA A 1 79 ? -2.736 0.797 -6.695 1.00 97.75 79 ALA A C 1
ATOM 600 O O . ALA A 1 79 ? -3.462 -0.157 -6.437 1.00 97.75 79 ALA A O 1
ATOM 601 N N . ALA A 1 80 ? -3.246 2.019 -6.866 1.00 97.56 80 ALA A N 1
ATOM 602 C CA . ALA A 1 80 ? -4.681 2.280 -6.752 1.00 97.56 80 ALA A CA 1
ATOM 603 C C . ALA A 1 80 ? -5.487 1.576 -7.863 1.00 97.56 80 ALA A C 1
ATOM 605 O O . ALA A 1 80 ? -6.572 1.056 -7.613 1.00 97.56 80 ALA A O 1
ATOM 606 N N . ALA A 1 81 ? -4.947 1.497 -9.081 1.00 97.75 81 ALA A N 1
ATOM 607 C CA . ALA A 1 81 ? -5.581 0.781 -10.182 1.00 97.75 81 ALA A CA 1
ATOM 608 C C . ALA A 1 81 ? -5.644 -0.739 -9.966 1.00 97.75 81 ALA A C 1
ATOM 610 O O . ALA A 1 81 ? -6.604 -1.367 -10.418 1.00 97.75 81 ALA A O 1
ATOM 611 N N . MET A 1 82 ? -4.669 -1.321 -9.255 1.00 97.81 82 MET A N 1
ATOM 612 C CA . MET A 1 82 ? -4.709 -2.722 -8.819 1.00 97.81 82 MET A CA 1
ATOM 613 C C . MET A 1 82 ? -5.957 -2.994 -7.967 1.00 97.81 82 MET A C 1
ATOM 615 O O . MET A 1 82 ? -6.703 -3.918 -8.279 1.00 97.81 82 MET A O 1
ATOM 619 N N . VAL A 1 83 ? -6.257 -2.124 -6.992 1.00 96.62 83 VAL A N 1
ATOM 620 C CA . VAL A 1 83 ? -7.461 -2.228 -6.138 1.00 96.62 83 VAL A CA 1
ATOM 621 C C . VAL A 1 83 ? -8.755 -2.251 -6.944 1.00 96.62 83 VAL A C 1
ATOM 623 O O . VAL A 1 83 ? -9.657 -3.063 -6.703 1.00 96.62 83 VAL A O 1
ATOM 626 N N . VAL A 1 84 ? -8.866 -1.297 -7.870 1.00 96.06 84 VAL A N 1
ATOM 627 C CA . VAL A 1 84 ? -10.078 -1.081 -8.666 1.00 96.06 84 VAL A CA 1
ATOM 628 C C . VAL A 1 84 ? -10.299 -2.244 -9.628 1.00 96.06 84 VAL A C 1
ATOM 630 O O . VAL A 1 84 ? -11.428 -2.701 -9.782 1.00 96.06 84 VAL A O 1
ATOM 633 N N . SER A 1 85 ? -9.224 -2.749 -10.234 1.00 95.94 85 SER A N 1
ATOM 634 C CA . SER A 1 85 ? -9.302 -3.783 -11.272 1.00 95.94 85 SER A CA 1
ATOM 635 C C . SER A 1 85 ? -9.425 -5.198 -10.713 1.00 95.94 85 SER A C 1
ATOM 637 O O . SER A 1 85 ? -9.897 -6.088 -11.414 1.00 95.94 85 SER A O 1
ATOM 639 N N . TYR A 1 86 ? -9.008 -5.426 -9.466 1.00 95.81 86 TYR A N 1
ATOM 640 C CA . TYR A 1 86 ? -9.101 -6.740 -8.845 1.00 95.81 86 TYR A CA 1
ATOM 641 C C . TYR A 1 86 ? -10.548 -7.083 -8.482 1.00 95.81 86 TYR A C 1
ATOM 643 O O . TYR A 1 86 ? -11.214 -6.381 -7.712 1.00 95.81 86 TYR A O 1
ATOM 651 N N . THR A 1 87 ? -11.025 -8.186 -9.055 1.00 93.50 87 THR A N 1
ATOM 652 C CA . THR A 1 87 ? -12.373 -8.742 -8.865 1.00 93.50 87 THR A CA 1
ATOM 653 C C . THR A 1 87 ? -12.375 -10.028 -8.043 1.00 93.50 87 THR A C 1
ATOM 655 O O . THR A 1 87 ? -13.440 -10.595 -7.810 1.00 93.50 87 THR A O 1
ATOM 658 N N . GLY A 1 88 ? -11.199 -10.503 -7.619 1.00 91.31 88 GLY A N 1
A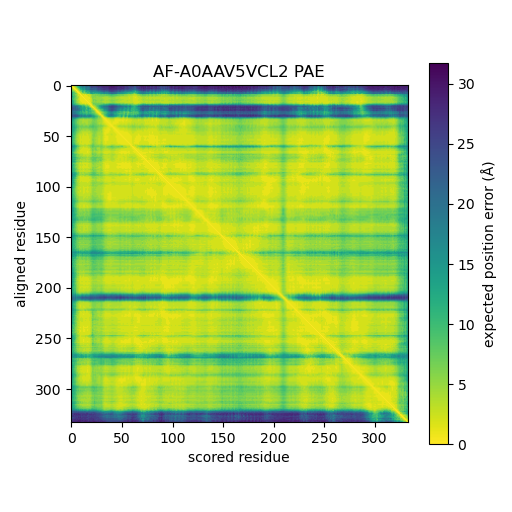TOM 659 C CA . GLY A 1 88 ? -11.090 -11.668 -6.752 1.00 91.31 88 GLY A CA 1
ATOM 660 C C . GLY A 1 88 ? -11.576 -11.383 -5.331 1.00 91.31 88 GLY A C 1
ATOM 661 O O . GLY A 1 88 ? -11.842 -10.241 -4.952 1.00 91.31 88 GLY A O 1
ATOM 662 N N . SER A 1 89 ? -11.679 -12.446 -4.542 1.00 91.31 89 SER A N 1
ATOM 663 C CA . SER A 1 89 ? -11.999 -12.371 -3.119 1.00 91.31 89 SER A CA 1
ATOM 664 C C . SER A 1 89 ? -10.754 -12.060 -2.278 1.00 91.31 89 SER A C 1
ATOM 666 O O . SER A 1 89 ? -9.636 -11.939 -2.794 1.00 91.31 89 SER A O 1
ATOM 668 N N . GLY A 1 90 ? -10.964 -11.943 -0.966 1.00 94.38 90 GLY A N 1
ATOM 669 C CA . GLY A 1 90 ? -9.908 -11.729 0.015 1.00 94.38 90 GLY A CA 1
ATOM 670 C C . GLY A 1 90 ? -9.510 -10.264 0.188 1.00 94.38 90 GLY A C 1
ATOM 671 O O . GLY A 1 90 ? -9.853 -9.383 -0.599 1.00 94.38 90 GLY A O 1
ATOM 672 N N . VAL A 1 91 ? -8.770 -10.019 1.262 1.00 97.06 91 VAL A N 1
ATOM 673 C CA . VAL A 1 91 ? -8.227 -8.715 1.624 1.00 97.06 91 VAL A CA 1
ATOM 674 C C . VAL A 1 91 ? -7.027 -8.393 0.742 1.00 97.06 91 VAL A C 1
ATOM 676 O O . VAL A 1 91 ? -6.106 -9.203 0.581 1.00 97.06 91 VAL A O 1
ATOM 679 N N . GLN A 1 92 ? -7.026 -7.167 0.227 1.00 98.25 92 GLN A N 1
ATOM 680 C CA . GLN A 1 92 ? -5.890 -6.546 -0.434 1.00 98.25 92 GLN A CA 1
ATOM 681 C C . GLN A 1 92 ? -5.168 -5.624 0.555 1.00 98.25 92 GLN A C 1
ATOM 683 O O . GLN A 1 92 ? -5.711 -4.613 1.005 1.00 98.25 92 GLN A O 1
ATOM 688 N N . LEU A 1 93 ? -3.935 -5.973 0.899 1.00 98.38 93 LEU A N 1
ATOM 689 C CA . LEU A 1 93 ? -3.118 -5.263 1.872 1.00 98.38 93 LEU A CA 1
ATOM 690 C C . LEU A 1 93 ? -2.053 -4.413 1.160 1.00 98.38 93 LEU A C 1
ATOM 692 O O . LEU A 1 93 ? -1.218 -4.930 0.422 1.00 98.38 93 LEU A O 1
ATOM 696 N N . PHE A 1 94 ? -2.075 -3.106 1.399 1.00 98.69 94 PHE A N 1
ATOM 697 C CA . PHE A 1 94 ? -1.179 -2.115 0.807 1.00 98.69 94 PH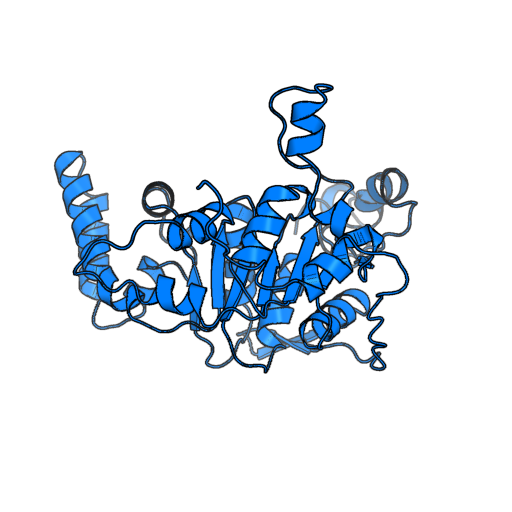E A CA 1
ATOM 698 C C . PHE A 1 94 ? -0.240 -1.561 1.873 1.00 98.69 94 PHE A C 1
ATOM 700 O O . PHE A 1 94 ? -0.656 -0.874 2.809 1.00 98.69 94 PHE A O 1
ATOM 707 N N . LEU A 1 95 ? 1.041 -1.869 1.718 1.00 98.75 95 LEU A N 1
ATOM 708 C CA . LEU A 1 95 ? 2.082 -1.634 2.701 1.00 98.75 95 LEU A CA 1
ATOM 709 C C . LEU A 1 95 ? 3.160 -0.688 2.194 1.00 98.75 95 LEU A C 1
ATOM 711 O O . LEU A 1 95 ? 3.377 -0.531 0.998 1.00 98.75 95 LEU A O 1
ATOM 715 N N . SER A 1 96 ? 3.893 -0.103 3.130 1.00 98.25 96 SER A N 1
ATOM 716 C CA . SER A 1 96 ? 5.216 0.469 2.887 1.00 98.25 96 SER A CA 1
ATOM 717 C C . SER A 1 96 ? 6.038 0.415 4.176 1.00 98.25 96 SER A C 1
ATOM 719 O O . SER A 1 96 ? 5.508 0.134 5.254 1.00 98.25 96 SER A O 1
ATOM 721 N N . THR A 1 97 ? 7.335 0.685 4.089 1.00 96.12 97 THR A N 1
ATOM 722 C CA . THR A 1 97 ? 8.212 0.830 5.261 1.00 96.12 97 THR A CA 1
ATOM 723 C C . THR A 1 97 ? 8.037 2.183 5.959 1.00 96.12 97 THR A C 1
ATOM 725 O O . THR A 1 97 ? 8.468 2.348 7.095 1.00 96.12 97 THR A O 1
ATOM 728 N N . ALA A 1 98 ? 7.367 3.149 5.319 1.00 95.75 98 ALA A N 1
ATOM 729 C CA . ALA A 1 98 ? 7.151 4.490 5.854 1.00 95.75 98 ALA A CA 1
ATOM 730 C C . ALA A 1 98 ? 5.679 4.928 5.774 1.00 95.75 98 ALA A C 1
ATOM 732 O O . ALA A 1 98 ? 4.932 4.511 4.895 1.00 95.75 98 ALA A O 1
ATOM 733 N N . ASN A 1 99 ? 5.266 5.837 6.664 1.00 95.56 99 ASN A N 1
ATOM 734 C CA . ASN A 1 99 ? 3.871 6.298 6.757 1.00 95.56 99 ASN A CA 1
ATOM 735 C C . ASN A 1 99 ? 3.402 7.126 5.543 1.00 95.56 99 ASN A C 1
ATOM 737 O O . ASN A 1 99 ? 2.242 7.043 5.145 1.00 95.56 99 ASN A O 1
ATOM 741 N N . VAL A 1 100 ? 4.281 7.954 4.965 1.00 95.31 100 VAL A N 1
ATOM 742 C CA . VAL A 1 100 ? 3.905 8.878 3.877 1.00 95.31 100 VAL A CA 1
ATOM 743 C C . VAL A 1 100 ? 3.505 8.131 2.593 1.00 95.31 100 VAL A C 1
ATOM 745 O O . VAL A 1 100 ? 2.437 8.437 2.065 1.00 95.31 100 VAL A O 1
ATOM 748 N N . PRO A 1 101 ? 4.260 7.126 2.099 1.00 96.81 101 PRO A N 1
ATOM 749 C CA . PRO A 1 101 ? 3.818 6.313 0.963 1.00 96.81 101 PRO A CA 1
ATOM 750 C C . PRO A 1 101 ? 2.471 5.612 1.190 1.00 96.81 101 PRO A C 1
ATOM 752 O O . PRO A 1 101 ? 1.621 5.620 0.301 1.00 96.81 101 PRO A O 1
ATOM 755 N N . VAL A 1 102 ? 2.224 5.087 2.397 1.00 97.94 102 VAL A N 1
ATOM 756 C CA . VAL A 1 102 ? 0.936 4.457 2.745 1.00 97.94 102 VAL A CA 1
ATOM 757 C C . VAL A 1 102 ? -0.211 5.465 2.628 1.00 97.94 102 VAL A C 1
ATOM 759 O O . VAL A 1 102 ? -1.228 5.184 1.990 1.00 97.94 102 VAL A O 1
ATOM 762 N N . LEU A 1 103 ? -0.031 6.674 3.176 1.00 97.19 103 LEU A N 1
ATOM 763 C CA . LEU A 1 103 ? -1.003 7.759 3.033 1.00 97.19 103 LEU A CA 1
ATOM 764 C C . LEU A 1 103 ? -1.207 8.152 1.563 1.00 97.19 103 LEU A C 1
ATOM 766 O O . LEU A 1 103 ? -2.345 8.348 1.144 1.00 97.19 103 LEU A O 1
ATOM 770 N N . ASN A 1 104 ? -0.143 8.224 0.763 1.00 96.94 104 ASN A N 1
ATOM 771 C CA . ASN A 1 104 ? -0.247 8.547 -0.660 1.00 96.94 104 ASN A CA 1
ATOM 772 C C . ASN A 1 104 ? -1.093 7.513 -1.418 1.00 96.94 104 ASN A C 1
ATOM 774 O O . ASN A 1 104 ? -1.937 7.902 -2.226 1.00 96.94 104 ASN A O 1
ATOM 778 N N . MET A 1 105 ? -0.921 6.215 -1.136 1.00 98.00 105 MET A N 1
ATOM 779 C CA . MET A 1 105 ? -1.763 5.160 -1.716 1.00 98.00 105 MET A CA 1
ATOM 780 C C . MET A 1 105 ? -3.231 5.308 -1.298 1.00 98.00 105 MET A C 1
ATOM 782 O O . MET A 1 105 ? -4.116 5.266 -2.155 1.00 98.00 105 MET A O 1
ATOM 786 N N . ALA A 1 106 ? -3.492 5.567 -0.013 1.00 98.19 106 ALA A N 1
ATOM 787 C CA . ALA A 1 106 ? -4.837 5.837 0.494 1.00 98.19 106 ALA A CA 1
ATOM 788 C C . ALA A 1 106 ? -5.480 7.063 -0.191 1.00 98.19 106 ALA A C 1
ATOM 790 O O . ALA A 1 106 ? -6.630 7.013 -0.627 1.00 98.19 106 ALA A O 1
ATOM 791 N N . LEU A 1 107 ? -4.738 8.160 -0.355 1.00 97.62 107 LEU A N 1
ATOM 792 C CA . LEU A 1 107 ? -5.215 9.371 -1.032 1.00 97.62 107 LEU A CA 1
ATOM 793 C C . LEU A 1 107 ? -5.417 9.177 -2.540 1.00 97.62 107 LEU A C 1
ATOM 795 O O . LEU A 1 107 ? -6.278 9.825 -3.132 1.00 97.62 107 LEU A O 1
ATOM 799 N N . ALA A 1 108 ? -4.635 8.316 -3.189 1.00 97.31 108 ALA A N 1
ATOM 800 C CA . ALA A 1 108 ? -4.854 7.985 -4.592 1.00 97.31 108 ALA A CA 1
ATOM 801 C C . ALA A 1 108 ? -6.121 7.146 -4.766 1.00 97.31 108 ALA A C 1
ATOM 803 O O . ALA A 1 108 ? -6.958 7.480 -5.605 1.00 97.31 108 ALA A O 1
ATOM 804 N N . LEU A 1 109 ? -6.305 6.113 -3.936 1.00 98.19 109 LEU A N 1
ATOM 805 C CA . LEU A 1 109 ? -7.513 5.292 -3.963 1.00 98.19 109 LEU A CA 1
ATOM 806 C C . LEU A 1 109 ? -8.767 6.121 -3.658 1.00 98.19 109 LEU A C 1
ATOM 808 O O . LEU A 1 109 ? -9.797 5.921 -4.293 1.00 98.19 109 LEU A O 1
ATOM 812 N N . SER A 1 110 ? -8.695 7.088 -2.736 1.00 97.12 110 SER A N 1
ATOM 813 C CA . SER A 1 110 ? -9.858 7.907 -2.368 1.00 97.12 110 SER A CA 1
ATOM 814 C C . SER A 1 110 ? -10.422 8.741 -3.524 1.00 97.12 110 SER A C 1
ATOM 816 O O . SER A 1 110 ? -11.597 9.113 -3.463 1.00 97.12 110 SER A O 1
ATOM 818 N N . LYS A 1 111 ? -9.619 8.988 -4.570 1.00 97.00 111 LYS A N 1
ATOM 819 C CA . LYS A 1 111 ? -9.996 9.691 -5.808 1.00 97.00 111 LYS A CA 1
ATOM 820 C C . LYS A 1 111 ? -10.576 8.761 -6.880 1.00 97.00 111 LYS A C 1
ATOM 822 O O . LYS A 1 111 ? -11.171 9.252 -7.842 1.00 97.00 111 LYS A O 1
ATOM 827 N N . LEU A 1 112 ? -10.408 7.446 -6.738 1.00 97.44 112 LEU A N 1
ATOM 828 C CA . LEU A 1 112 ? -10.929 6.444 -7.664 1.00 97.44 112 LEU A CA 1
ATOM 829 C C . LEU A 1 112 ? -12.266 5.874 -7.190 1.00 97.44 112 LEU A C 1
ATOM 831 O O . LEU A 1 112 ? -12.589 5.885 -6.001 1.00 97.44 112 LEU A O 1
ATOM 835 N N . ASP A 1 113 ? -13.041 5.382 -8.146 1.00 96.81 113 ASP A N 1
ATOM 836 C CA . ASP A 1 113 ? -14.213 4.561 -7.890 1.00 96.81 113 ASP A CA 1
ATOM 837 C C . ASP A 1 113 ? -13.764 3.107 -7.687 1.00 96.81 113 ASP A C 1
ATOM 839 O O . ASP A 1 113 ? -13.334 2.434 -8.623 1.00 96.81 113 ASP A O 1
ATOM 843 N N . TYR A 1 114 ? -13.817 2.650 -6.437 1.00 96.25 114 TYR A N 1
ATOM 844 C CA . TYR A 1 114 ? -13.493 1.280 -6.028 1.00 96.25 114 TYR A CA 1
ATOM 845 C C . TYR A 1 114 ? -14.750 0.460 -5.685 1.00 96.25 114 TYR A C 1
ATOM 847 O O . TYR A 1 114 ? -14.653 -0.579 -5.025 1.00 96.25 114 TYR A O 1
ATOM 855 N N . GLY A 1 115 ? -15.924 0.902 -6.155 1.00 94.62 115 GLY A N 1
ATOM 856 C CA . GLY A 1 115 ? -17.202 0.221 -5.966 1.00 94.62 115 GLY A CA 1
ATOM 857 C C . GLY A 1 115 ? -17.635 0.153 -4.502 1.00 94.62 115 GLY A C 1
ATOM 858 O O . GLY A 1 115 ? -17.443 1.089 -3.729 1.00 94.62 115 GLY A O 1
ATOM 859 N N . SER A 1 116 ? -18.217 -0.981 -4.110 1.00 94.81 116 SER A N 1
ATOM 860 C CA . SER A 1 116 ? -18.706 -1.229 -2.747 1.00 94.81 116 SER A CA 1
ATOM 861 C C . SER A 1 116 ? -17.622 -1.670 -1.758 1.00 94.81 116 SER A C 1
ATOM 863 O O . SER A 1 116 ? -17.947 -1.961 -0.606 1.00 94.81 116 SER A O 1
ATOM 865 N N . LYS A 1 117 ? -16.354 -1.755 -2.192 1.00 96.69 117 LYS A N 1
ATOM 866 C CA . LYS A 1 117 ? -15.253 -2.225 -1.344 1.00 96.69 117 LYS A CA 1
ATOM 867 C C . LYS A 1 117 ? -15.040 -1.281 -0.157 1.00 96.69 117 LYS A C 1
ATOM 869 O O . LYS A 1 117 ? -15.104 -0.061 -0.302 1.00 96.69 117 LYS A O 1
ATOM 874 N N . LYS A 1 118 ? -14.729 -1.824 1.015 1.00 97.44 118 LYS A N 1
ATOM 875 C CA . LYS A 1 118 ? -14.421 -1.063 2.233 1.00 97.44 118 LYS A CA 1
ATOM 876 C C . LYS A 1 118 ? -12.915 -0.992 2.452 1.00 97.44 118 LYS A C 1
ATOM 878 O O . LYS A 1 118 ? -12.221 -2.001 2.361 1.00 97.44 118 LYS A O 1
ATOM 883 N N . ALA A 1 119 ? -12.420 0.199 2.779 1.00 98.25 119 ALA A N 1
ATOM 884 C CA . ALA A 1 119 ? -11.002 0.453 3.007 1.00 98.25 119 ALA A CA 1
ATOM 885 C C . ALA A 1 119 ? -10.738 1.022 4.404 1.00 98.25 119 ALA A C 1
ATOM 887 O O . ALA A 1 119 ? -11.483 1.889 4.860 1.00 98.25 119 ALA A O 1
ATOM 888 N N . ILE A 1 120 ? -9.650 0.582 5.037 1.00 98.38 120 ILE A N 1
ATOM 889 C CA . ILE A 1 120 ? -9.156 1.094 6.324 1.00 98.38 120 ILE A CA 1
ATOM 890 C C . ILE A 1 120 ? -7.649 1.343 6.274 1.00 98.38 120 ILE A C 1
ATOM 892 O O . ILE A 1 120 ? -6.911 0.622 5.610 1.00 98.38 120 ILE A O 1
ATOM 896 N N . HIS A 1 121 ? -7.179 2.367 6.980 1.00 98.31 121 HIS A N 1
ATOM 897 C CA . HIS A 1 121 ? -5.770 2.710 7.131 1.00 98.31 121 HIS A CA 1
ATOM 898 C C . HIS A 1 121 ? -5.377 2.660 8.609 1.00 98.31 121 HIS A C 1
ATOM 900 O O . HIS A 1 121 ? -5.800 3.497 9.407 1.00 98.31 121 HIS A O 1
ATOM 906 N N . PHE A 1 122 ? -4.541 1.682 8.955 1.00 96.44 122 PHE A N 1
ATOM 907 C CA . PHE A 1 122 ? -3.942 1.526 10.273 1.00 96.44 122 PHE A CA 1
ATOM 908 C C . PHE A 1 122 ? -2.650 2.329 10.400 1.00 96.44 122 PHE A C 1
ATOM 910 O O . PHE A 1 122 ? -1.738 2.217 9.583 1.00 96.44 122 PHE A O 1
ATOM 917 N N . MET A 1 123 ? -2.550 3.076 11.492 1.00 93.94 123 MET A N 1
ATOM 918 C CA . MET A 1 123 ? -1.356 3.811 11.894 1.00 93.94 123 MET A CA 1
ATOM 919 C C . MET A 1 123 ? -1.176 3.700 13.410 1.00 93.94 123 MET A C 1
ATOM 921 O O . MET A 1 123 ? -2.072 3.220 14.109 1.00 93.94 123 MET A O 1
ATOM 925 N N . SER A 1 124 ? -0.008 4.090 13.920 1.00 91.19 124 SER A N 1
ATOM 926 C CA . SER A 1 124 ? 0.214 4.114 15.366 1.00 91.19 124 SER A CA 1
ATOM 927 C C . SER A 1 124 ? -0.637 5.204 16.025 1.00 91.19 124 SER A C 1
ATOM 929 O O . SER A 1 124 ? -0.988 6.198 15.383 1.00 91.19 124 SER A O 1
ATOM 931 N N . ALA A 1 125 ? -0.952 5.035 17.310 1.00 86.56 125 ALA A N 1
ATOM 932 C CA . ALA A 1 125 ? -1.741 6.013 18.053 1.00 86.56 125 ALA A CA 1
ATOM 933 C C . ALA A 1 125 ? -1.017 7.366 18.135 1.00 86.56 125 ALA A C 1
ATOM 935 O O . ALA A 1 125 ? -1.630 8.411 17.953 1.00 86.56 125 ALA A O 1
ATOM 936 N N . GLU A 1 126 ? 0.303 7.343 18.321 1.00 88.00 126 GLU A N 1
ATOM 937 C CA . GLU A 1 126 ? 1.152 8.537 18.338 1.00 88.00 126 GLU A CA 1
ATOM 938 C C . GLU A 1 126 ? 1.090 9.276 17.001 1.00 88.00 126 GLU A C 1
ATOM 940 O O . GLU A 1 126 ? 1.083 10.505 16.964 1.00 88.00 126 GLU A O 1
ATOM 945 N N . ARG A 1 127 ? 1.032 8.526 15.892 1.00 89.50 127 ARG A N 1
ATOM 946 C CA . ARG A 1 127 ? 0.929 9.113 14.561 1.00 89.50 127 ARG A CA 1
ATOM 947 C C . ARG A 1 127 ? -0.458 9.685 14.306 1.00 89.50 127 ARG A C 1
ATOM 949 O O . ARG A 1 127 ? -0.531 10.784 13.774 1.00 89.50 127 ARG A O 1
ATOM 956 N N . GLU A 1 128 ? -1.522 8.971 14.664 1.00 86.75 128 GLU A N 1
ATOM 957 C CA . GLU A 1 128 ? -2.899 9.448 14.478 1.00 86.75 128 GLU A CA 1
ATOM 958 C C . GLU A 1 128 ? -3.165 10.718 15.298 1.00 86.75 128 GLU A C 1
ATOM 960 O O . GLU A 1 128 ? -3.722 11.681 14.774 1.00 86.75 128 GLU A O 1
ATOM 965 N N . ASP A 1 129 ? -2.663 10.760 16.534 1.00 86.00 129 ASP A N 1
ATOM 966 C CA . ASP A 1 129 ? -2.756 11.909 17.438 1.00 86.00 129 ASP A CA 1
ATOM 967 C C . ASP A 1 129 ? -2.044 13.172 16.914 1.00 86.00 129 ASP A C 1
ATOM 969 O O . ASP A 1 129 ? -2.355 14.278 17.355 1.00 86.00 129 ASP A O 1
ATOM 973 N N . ALA A 1 130 ? -1.054 13.017 16.029 1.00 88.06 130 ALA A N 1
ATOM 974 C CA . ALA A 1 130 ? -0.280 14.119 15.458 1.00 88.06 130 ALA A CA 1
ATOM 975 C C . ALA A 1 130 ? -0.883 14.677 14.154 1.00 88.06 130 ALA A C 1
ATOM 977 O O . ALA A 1 130 ? -0.347 15.639 13.603 1.00 88.06 130 ALA A O 1
ATOM 978 N N . LEU A 1 131 ? -1.953 14.067 13.629 1.00 88.88 131 LEU A N 1
ATOM 979 C CA . LEU A 1 131 ? -2.579 14.460 12.365 1.00 88.88 131 LEU A CA 1
ATOM 980 C C . LEU A 1 131 ? -3.803 15.351 12.594 1.00 88.88 131 LEU A C 1
ATOM 982 O O . LEU A 1 131 ? -4.680 15.049 13.406 1.00 88.88 131 LEU A O 1
ATOM 986 N N . THR A 1 132 ? -3.886 16.412 11.797 1.00 87.12 132 THR A N 1
ATOM 987 C CA . THR A 1 132 ? -5.080 17.254 11.661 1.00 87.12 132 THR A CA 1
ATOM 988 C C . THR A 1 132 ? -6.107 16.588 10.751 1.00 87.12 132 THR A C 1
ATOM 990 O O . THR A 1 132 ? -5.770 15.679 9.995 1.00 87.12 132 THR A O 1
ATOM 993 N N . GLU A 1 133 ? -7.350 17.067 10.759 1.00 85.19 133 GLU A N 1
ATOM 994 C CA . GLU A 1 133 ? -8.401 16.562 9.866 1.00 85.19 133 GLU A CA 1
ATOM 995 C C . GLU A 1 133 ? -8.005 16.618 8.378 1.00 85.19 133 GLU A C 1
ATOM 997 O O . GLU A 1 133 ? -8.231 15.658 7.645 1.00 85.19 133 GLU A O 1
ATOM 1002 N N . GLU A 1 134 ? -7.323 17.684 7.953 1.00 86.25 134 GLU A N 1
ATOM 1003 C CA . GLU A 1 134 ? -6.861 17.882 6.570 1.00 86.25 134 GLU A CA 1
ATOM 1004 C C . GLU A 1 134 ? -5.739 16.921 6.154 1.00 86.25 134 GLU A C 1
ATOM 1006 O O . GLU A 1 134 ? -5.628 16.537 4.989 1.00 86.25 134 GLU A O 1
ATOM 1011 N N . THR A 1 135 ? -4.877 16.543 7.103 1.00 90.19 135 THR A N 1
ATOM 1012 C CA . THR A 1 135 ? -3.701 15.693 6.845 1.00 90.19 135 THR A CA 1
ATOM 1013 C C . THR A 1 135 ? -3.960 14.219 7.138 1.00 90.19 135 THR A C 1
ATOM 1015 O O . THR A 1 135 ? -3.149 13.352 6.790 1.00 90.19 135 THR A O 1
ATOM 1018 N N . ARG A 1 136 ? -5.095 13.911 7.771 1.00 93.12 136 ARG A N 1
ATOM 1019 C CA . ARG A 1 136 ? -5.499 12.557 8.124 1.00 93.12 136 ARG A CA 1
ATOM 1020 C C . ARG A 1 136 ? -5.929 11.778 6.886 1.00 93.12 136 ARG A C 1
ATOM 1022 O O . ARG A 1 136 ? -6.509 12.290 5.933 1.00 93.12 136 ARG A O 1
ATOM 1029 N N . SER A 1 137 ? -5.647 10.480 6.913 1.00 96.56 137 SER A N 1
ATOM 1030 C CA . SER A 1 137 ? -6.103 9.564 5.871 1.00 96.56 137 SER A CA 1
ATOM 1031 C C . SER A 1 137 ? -7.634 9.553 5.780 1.00 96.56 137 SER A C 1
ATOM 1033 O O . SER A 1 137 ? -8.279 9.357 6.807 1.00 96.56 137 SER A O 1
ATOM 1035 N N . PRO A 1 138 ? -8.236 9.585 4.576 1.00 96.62 138 PRO A N 1
ATOM 1036 C CA . PRO A 1 138 ? -9.689 9.450 4.406 1.00 96.62 138 PRO A CA 1
ATOM 1037 C C . PRO A 1 138 ? -10.236 8.081 4.849 1.00 96.62 138 PRO A C 1
ATOM 1039 O O . PRO A 1 138 ? -11.458 7.894 4.908 1.00 96.62 138 PRO A O 1
ATOM 1042 N N . PHE A 1 139 ? -9.331 7.137 5.120 1.00 97.75 139 PHE A N 1
ATOM 1043 C CA . PHE A 1 139 ? -9.590 5.784 5.601 1.00 97.75 139 PHE A CA 1
ATOM 1044 C C . PHE A 1 139 ? -9.041 5.541 7.015 1.00 97.75 139 PHE A C 1
ATOM 1046 O O . PHE A 1 139 ? -8.973 4.389 7.432 1.00 97.75 139 PHE A O 1
ATOM 1053 N N . SER A 1 140 ? -8.590 6.571 7.747 1.00 96.88 140 SER A N 1
ATOM 1054 C CA . SER A 1 140 ? -8.197 6.377 9.151 1.00 96.88 140 SER A CA 1
ATOM 1055 C C . SER A 1 140 ? -9.401 5.939 9.987 1.00 96.88 140 SER A C 1
ATOM 1057 O O . SER A 1 140 ? -10.551 6.162 9.602 1.00 96.88 140 SER A O 1
ATOM 1059 N N . ILE A 1 141 ? -9.138 5.344 11.149 1.00 95.38 141 ILE A N 1
ATOM 1060 C CA . ILE A 1 141 ? -10.187 4.875 12.056 1.00 95.38 141 ILE A CA 1
ATOM 1061 C C . ILE A 1 141 ? -11.133 6.030 12.418 1.00 95.38 141 ILE A C 1
ATOM 1063 O O . ILE A 1 141 ? -12.350 5.881 12.302 1.00 95.38 141 ILE A O 1
ATOM 1067 N N . ILE A 1 142 ? -10.583 7.192 12.783 1.00 94.31 142 ILE A N 1
ATOM 1068 C CA . ILE A 1 142 ? -11.378 8.378 13.127 1.00 94.31 142 ILE A CA 1
ATOM 1069 C C . ILE A 1 142 ? -12.165 8.885 11.911 1.00 94.31 142 ILE A C 1
ATOM 1071 O O . ILE A 1 142 ? -13.362 9.143 12.020 1.00 94.31 142 ILE A O 1
ATOM 1075 N N . SER A 1 143 ? -11.542 8.976 10.731 1.00 95.44 143 SER A N 1
ATOM 1076 C CA . SER A 1 143 ? -12.229 9.437 9.513 1.00 95.44 143 SER A CA 1
ATOM 1077 C C . SER A 1 143 ? -13.370 8.509 9.084 1.00 95.44 143 SER A C 1
ATOM 1079 O O . SER A 1 143 ? -14.388 8.978 8.576 1.00 95.44 143 SER A O 1
ATOM 1081 N N . LEU A 1 144 ? -13.232 7.197 9.289 1.00 96.38 144 LEU A N 1
ATOM 1082 C CA . LEU A 1 144 ? -14.312 6.234 9.063 1.00 96.38 144 LEU A CA 1
ATOM 1083 C C . LEU A 1 144 ? -15.405 6.344 10.127 1.00 96.38 144 LEU A C 1
ATOM 1085 O O . LEU A 1 144 ? -16.583 6.227 9.801 1.00 96.38 144 LEU A O 1
ATOM 1089 N N . ALA A 1 145 ? -15.031 6.600 11.380 1.00 94.81 145 ALA A N 1
ATOM 1090 C CA . ALA A 1 145 ? -15.986 6.786 12.460 1.00 94.81 145 ALA A CA 1
ATOM 1091 C C . ALA A 1 145 ? -16.833 8.054 12.256 1.00 94.81 145 ALA A C 1
ATOM 1093 O O . ALA A 1 145 ? -18.050 7.975 12.375 1.00 94.81 145 ALA A O 1
ATOM 1094 N N . LYS A 1 146 ? -16.233 9.180 11.836 1.00 93.50 146 LYS A N 1
ATOM 1095 C CA . LYS A 1 146 ? -16.966 10.418 11.494 1.00 93.50 146 LYS A CA 1
ATOM 1096 C C . LYS A 1 146 ? -17.932 10.239 10.318 1.00 93.50 146 LYS A C 1
ATOM 1098 O O . LYS A 1 146 ? -18.949 10.908 10.266 1.00 93.50 146 LYS A O 1
ATOM 1103 N N . LYS A 1 147 ? -17.669 9.298 9.403 1.00 93.12 147 LYS A N 1
ATOM 1104 C CA . LYS A 1 147 ? -18.604 8.948 8.313 1.00 93.12 147 LYS A CA 1
ATOM 1105 C C . LYS A 1 147 ? -19.801 8.108 8.773 1.00 93.12 147 LYS A C 1
ATOM 1107 O O . LYS A 1 147 ? -20.720 7.893 7.985 1.00 93.12 147 LYS A O 1
ATOM 1112 N N . LYS A 1 148 ? -19.795 7.585 10.004 1.00 93.19 148 LYS A N 1
ATOM 1113 C CA . LYS A 1 148 ? -20.953 6.906 10.595 1.00 93.19 148 LYS A CA 1
ATOM 1114 C C . LYS A 1 148 ? -21.785 7.948 11.345 1.00 93.19 148 LYS A C 1
ATOM 1116 O O . LYS A 1 148 ? -21.370 8.397 12.410 1.00 93.19 148 LYS A O 1
ATOM 1121 N N . ASN A 1 149 ? -22.988 8.254 10.849 1.00 89.12 149 ASN A N 1
ATOM 1122 C CA . ASN A 1 149 ? -23.896 9.255 11.442 1.00 89.12 149 ASN A CA 1
ATOM 1123 C C . ASN A 1 149 ? -24.111 9.075 12.961 1.00 89.12 149 ASN A C 1
ATOM 1125 O O . ASN A 1 149 ? -24.288 10.045 13.687 1.00 89.12 149 ASN A O 1
ATOM 1129 N N . SER A 1 150 ? -24.082 7.835 13.462 1.00 92.06 150 SER A N 1
ATOM 1130 C CA . SER A 1 150 ? -24.251 7.532 14.891 1.00 92.06 150 SER A CA 1
ATOM 1131 C C . SER A 1 150 ? -23.051 7.902 15.772 1.00 92.06 150 SER A C 1
ATOM 1133 O O . SER A 1 150 ? -23.198 7.978 16.991 1.00 92.06 150 SER A O 1
ATOM 1135 N N . LEU A 1 151 ? -21.867 8.098 15.189 1.00 92.88 151 LEU A N 1
ATOM 1136 C CA . LEU A 1 151 ? -20.624 8.401 15.906 1.00 92.88 151 LEU A CA 1
ATOM 1137 C C . LEU A 1 151 ? -20.132 9.829 15.656 1.00 92.88 151 LEU A C 1
ATOM 1139 O O . LEU A 1 151 ? -19.411 10.363 16.497 1.00 92.88 151 LEU A O 1
ATOM 1143 N N . GLU A 1 152 ? -20.530 10.441 14.540 1.00 93.50 152 GLU A N 1
ATOM 1144 C CA . GLU A 1 152 ? -20.054 11.747 14.078 1.00 93.50 152 GLU A CA 1
ATOM 1145 C C . GLU A 1 152 ? -20.138 12.830 15.158 1.00 93.50 152 GLU A C 1
ATOM 1147 O O . GLU A 1 152 ? -19.105 13.348 15.577 1.00 93.50 152 GLU A O 1
ATOM 1152 N N . ALA A 1 153 ? -21.337 13.105 15.682 1.00 94.31 153 ALA A N 1
ATOM 1153 C CA . ALA A 1 153 ? -21.546 14.169 16.668 1.00 94.31 153 ALA A CA 1
ATOM 1154 C C . ALA A 1 153 ? -20.698 13.976 17.938 1.00 94.31 153 ALA A C 1
ATOM 1156 O O . ALA A 1 153 ? -20.130 14.928 18.469 1.00 94.31 153 ALA A O 1
ATOM 1157 N N . LYS A 1 154 ? -20.574 12.728 18.409 1.00 95.69 154 LYS A N 1
ATOM 1158 C CA . LYS A 1 154 ? -19.784 12.398 19.601 1.00 95.69 154 LYS A CA 1
ATOM 1159 C C . LYS A 1 154 ? -18.289 12.598 19.361 1.00 95.69 154 LYS A C 1
ATOM 1161 O O . LYS A 1 154 ? -17.592 13.063 20.254 1.00 95.69 154 LYS A O 1
ATOM 1166 N N . ILE A 1 155 ? -17.790 12.201 18.193 1.00 94.38 155 ILE A N 1
ATOM 1167 C CA . ILE A 1 155 ? -16.365 12.308 17.866 1.00 94.38 155 ILE A CA 1
ATOM 1168 C C . ILE A 1 155 ? -15.980 13.763 17.630 1.00 94.38 155 ILE A C 1
ATOM 1170 O O . ILE A 1 155 ? -14.970 14.185 18.179 1.00 94.38 155 ILE A O 1
ATOM 1174 N N . SER A 1 156 ? -16.792 14.524 16.893 1.00 94.00 156 SER A N 1
ATOM 1175 C CA . SER A 1 156 ? -16.535 15.949 16.659 1.00 94.00 156 SER A CA 1
ATOM 1176 C C . SER A 1 156 ? -16.474 16.727 17.975 1.00 94.00 156 SER A C 1
ATOM 1178 O O . SER A 1 156 ? -15.502 17.435 18.200 1.00 94.00 156 SER A O 1
ATOM 1180 N N . LEU A 1 157 ? -17.416 16.490 18.900 1.00 94.94 157 LEU A N 1
ATOM 1181 C CA . LEU A 1 157 ? -17.387 17.118 20.227 1.00 94.94 157 LEU A CA 1
ATOM 1182 C C . LEU A 1 157 ? -16.091 16.804 20.997 1.00 94.94 157 LEU A C 1
ATOM 1184 O O . LEU A 1 157 ? -15.473 17.692 21.571 1.00 94.94 157 LEU A O 1
ATOM 1188 N N . LEU A 1 158 ? -15.651 15.542 20.983 1.00 95.44 158 LEU A N 1
ATOM 1189 C CA . LEU A 1 158 ? -14.412 15.144 21.656 1.00 95.44 158 LEU A CA 1
ATOM 1190 C C . LEU A 1 158 ? -13.155 15.737 20.993 1.00 95.44 158 LEU A C 1
ATOM 1192 O O . LEU A 1 158 ? -12.175 15.994 21.692 1.00 95.44 158 LEU A O 1
ATOM 1196 N N . GLU A 1 159 ? -13.149 15.915 19.667 1.00 92.81 159 GLU A N 1
ATOM 1197 C CA . GLU A 1 159 ? -12.058 16.587 18.946 1.00 92.81 159 GLU A CA 1
ATOM 1198 C C . GLU A 1 159 ? -12.008 18.086 19.284 1.00 92.81 159 GLU A C 1
ATOM 1200 O O . GLU A 1 159 ? -10.916 18.607 19.523 1.00 92.81 159 GLU A O 1
ATOM 1205 N N . ASP A 1 160 ? -13.165 18.747 19.383 1.00 93.94 160 ASP A N 1
ATOM 1206 C CA . ASP A 1 160 ? -13.276 20.159 19.771 1.00 93.94 160 ASP A CA 1
ATOM 1207 C C . ASP A 1 160 ? -12.787 20.381 21.213 1.00 93.94 160 ASP A C 1
ATOM 1209 O O . ASP A 1 160 ? -11.939 21.245 21.461 1.00 93.94 160 ASP A O 1
ATOM 1213 N N . ASP A 1 161 ? -13.227 19.538 22.153 1.00 94.88 161 ASP A N 1
ATOM 1214 C CA . ASP A 1 161 ? -12.760 19.560 23.546 1.00 94.88 161 ASP A CA 1
ATOM 1215 C C . ASP A 1 161 ? -11.238 19.330 23.628 1.00 94.88 161 ASP A C 1
ATOM 1217 O O . ASP A 1 161 ? -10.525 19.997 24.387 1.00 94.88 161 ASP A O 1
ATOM 1221 N N . LEU A 1 162 ? -10.710 18.406 22.812 1.00 93.12 162 LEU A N 1
ATOM 1222 C CA . LEU A 1 162 ? -9.277 18.098 22.758 1.00 93.12 162 LEU A CA 1
ATOM 1223 C C . LEU A 1 162 ? -8.460 19.272 22.203 1.00 93.12 162 LEU A C 1
ATOM 1225 O O . LEU A 1 162 ? -7.329 19.500 22.651 1.00 93.12 162 LEU A O 1
ATOM 1229 N N . ALA A 1 163 ? -9.012 20.007 21.238 1.00 91.38 163 ALA A N 1
ATOM 1230 C CA . ALA A 1 163 ? -8.398 21.204 20.679 1.00 91.38 163 ALA A CA 1
ATOM 1231 C C . ALA A 1 163 ? -8.417 22.379 21.672 1.00 91.38 163 ALA A C 1
ATOM 1233 O O . ALA A 1 163 ? -7.454 23.149 21.720 1.00 91.38 163 ALA A O 1
ATOM 1234 N N . ALA A 1 164 ? -9.467 22.493 22.491 1.00 93.69 164 ALA A N 1
ATOM 1235 C CA . ALA A 1 164 ? -9.631 23.566 23.468 1.00 93.69 164 ALA A CA 1
ATOM 1236 C C . ALA A 1 164 ? -8.760 23.392 24.727 1.00 93.69 164 ALA A C 1
ATOM 1238 O O . ALA A 1 164 ? -8.293 24.385 25.298 1.00 93.69 164 ALA A O 1
ATOM 1239 N N . THR A 1 165 ? -8.508 22.155 25.171 1.00 93.31 165 THR A N 1
ATOM 1240 C CA . THR A 1 165 ? -7.756 21.922 26.414 1.00 93.31 165 THR A CA 1
ATOM 1241 C C . THR A 1 165 ? -6.235 22.064 26.252 1.00 93.31 165 THR A C 1
ATOM 1243 O O . THR A 1 165 ? -5.608 21.579 25.302 1.00 93.31 165 THR A O 1
ATOM 1246 N N . ARG A 1 166 ? -5.600 22.684 27.253 1.00 92.75 166 ARG A N 1
ATOM 1247 C CA . ARG A 1 166 ? -4.134 22.761 27.403 1.00 92.75 166 ARG A CA 1
ATOM 1248 C C . ARG A 1 166 ? -3.587 21.812 28.475 1.00 92.75 166 ARG A C 1
ATOM 1250 O O . ARG A 1 166 ? -2.379 21.766 28.669 1.00 92.75 166 ARG A O 1
ATOM 1257 N N . CYS A 1 167 ? -4.449 21.072 29.178 1.00 94.56 167 CYS A N 1
ATOM 1258 C CA . CYS A 1 167 ? -4.046 20.171 30.257 1.00 94.56 167 CYS A CA 1
ATOM 1259 C C . CYS A 1 167 ? -3.682 18.781 29.712 1.00 94.56 167 CYS A C 1
ATOM 1261 O O . CYS A 1 167 ? -4.537 18.086 29.168 1.00 94.56 167 CYS A O 1
ATOM 1263 N N . ASP A 1 168 ? -2.441 18.329 29.907 1.00 92.06 168 ASP A N 1
ATOM 1264 C CA . ASP A 1 168 ? -1.963 17.048 29.359 1.00 92.06 168 ASP A CA 1
ATOM 1265 C C . ASP A 1 168 ? -2.769 15.826 29.831 1.00 92.06 168 ASP A C 1
ATOM 1267 O O . ASP A 1 168 ? -3.053 14.917 29.044 1.00 92.06 168 ASP A O 1
ATOM 1271 N N . ASN A 1 169 ? -3.196 15.813 31.098 1.00 93.50 169 ASN A N 1
ATOM 1272 C CA . ASN A 1 169 ? -4.017 14.730 31.649 1.00 93.50 169 ASN A CA 1
ATOM 1273 C C . ASN A 1 169 ? -5.397 14.663 30.980 1.00 93.50 169 ASN A C 1
ATOM 1275 O O . ASN A 1 169 ? -5.896 13.576 30.676 1.00 93.50 169 ASN A O 1
ATOM 1279 N N . GLU A 1 170 ? -6.001 15.821 30.720 1.00 94.25 170 GLU A N 1
ATOM 1280 C CA . GLU A 1 170 ? -7.286 15.917 30.033 1.00 94.25 170 GLU A CA 1
ATOM 1281 C C . GLU A 1 170 ? -7.152 15.547 28.554 1.00 94.25 170 GLU A C 1
ATOM 1283 O O . GLU A 1 170 ? -7.936 14.737 28.058 1.00 94.25 170 GLU A O 1
ATOM 1288 N N . ARG A 1 171 ? -6.090 16.014 27.879 1.00 93.19 171 ARG A N 1
ATOM 1289 C CA . ARG A 1 171 ? -5.756 15.608 26.501 1.00 93.19 171 ARG A CA 1
ATOM 1290 C C . ARG A 1 171 ? -5.662 14.090 26.381 1.00 93.19 171 ARG A C 1
ATOM 1292 O O . ARG A 1 171 ? -6.221 13.510 25.453 1.00 93.19 171 ARG A O 1
ATOM 1299 N N . LYS A 1 172 ? -4.982 13.429 27.324 1.00 92.94 172 LYS A N 1
ATOM 1300 C CA . LYS A 1 172 ? -4.880 11.962 27.355 1.00 92.94 172 LYS A CA 1
ATOM 1301 C C . LYS A 1 172 ? -6.253 11.301 27.512 1.00 92.94 172 LYS A C 1
ATOM 1303 O O . LYS A 1 172 ? -6.584 10.411 26.732 1.00 92.94 172 LYS A O 1
ATOM 1308 N N . ARG A 1 173 ? -7.070 11.766 28.464 1.00 95.38 173 ARG A N 1
ATOM 1309 C CA . ARG A 1 173 ? -8.426 11.242 28.699 1.00 95.38 173 ARG A CA 1
ATOM 1310 C C . ARG A 1 173 ? -9.322 11.379 27.463 1.00 95.38 173 ARG A C 1
ATOM 1312 O O . ARG A 1 173 ? -10.024 10.429 27.123 1.00 95.38 173 ARG A O 1
ATOM 1319 N N . LEU A 1 174 ? -9.287 12.528 26.790 1.00 95.12 174 LEU A N 1
ATOM 1320 C CA . LEU A 1 174 ? -10.069 12.787 25.577 1.00 95.12 174 LEU A CA 1
ATOM 1321 C C . LEU A 1 174 ? -9.611 11.907 24.410 1.00 95.12 174 LEU A C 1
ATOM 1323 O O . LEU A 1 174 ? -10.443 11.287 23.752 1.00 95.12 174 LEU A O 1
ATOM 1327 N N . LYS A 1 175 ? -8.296 11.746 24.211 1.00 92.88 175 LYS A N 1
ATOM 1328 C CA . LYS A 1 175 ? -7.744 10.804 23.220 1.00 92.88 175 LYS A CA 1
ATOM 1329 C C . LYS A 1 175 ? -8.213 9.369 23.463 1.00 92.88 175 LYS A C 1
ATOM 1331 O O . LYS A 1 175 ? -8.623 8.685 22.525 1.00 92.88 175 LYS A O 1
ATOM 1336 N N . ASP A 1 176 ? -8.203 8.914 24.713 1.00 93.19 176 ASP A N 1
ATOM 1337 C CA . ASP A 1 176 ? -8.696 7.579 25.066 1.00 93.19 176 ASP A CA 1
ATOM 1338 C C . ASP A 1 176 ? -10.214 7.449 24.846 1.00 93.19 176 ASP A C 1
ATOM 1340 O O . ASP A 1 176 ? -10.679 6.415 24.356 1.00 93.19 176 ASP A O 1
ATOM 1344 N N . ALA A 1 177 ? -10.986 8.508 25.111 1.00 95.31 177 ALA A N 1
ATOM 1345 C CA . ALA A 1 177 ? -12.420 8.555 24.823 1.00 95.31 177 ALA A CA 1
ATOM 1346 C C . ALA A 1 177 ? -12.724 8.497 23.314 1.00 95.31 177 ALA A C 1
ATOM 1348 O O . ALA A 1 177 ? -13.621 7.752 22.909 1.00 95.31 177 ALA A O 1
ATOM 1349 N N . ILE A 1 178 ? -11.956 9.208 22.477 1.00 93.94 178 ILE A N 1
ATOM 1350 C CA . ILE A 1 178 ? -12.063 9.148 21.007 1.00 93.94 178 ILE A CA 1
ATOM 1351 C C . ILE A 1 178 ? -11.782 7.723 20.521 1.00 93.94 178 ILE A C 1
ATOM 1353 O O . ILE A 1 178 ? -12.573 7.155 19.764 1.00 93.94 178 ILE A O 1
ATOM 1357 N N . ARG A 1 179 ? -10.700 7.098 21.006 1.00 91.56 179 ARG A N 1
ATOM 1358 C CA . ARG A 1 179 ? -10.348 5.709 20.654 1.00 91.56 179 ARG A CA 1
ATOM 1359 C C . ARG A 1 179 ? -11.441 4.724 21.053 1.00 91.56 179 ARG A C 1
ATOM 1361 O O . ARG A 1 179 ? -11.782 3.840 20.268 1.00 91.56 179 ARG A O 1
ATOM 1368 N N . ALA A 1 180 ? -12.013 4.881 22.246 1.00 92.44 180 ALA A N 1
ATOM 1369 C CA . ALA A 1 180 ? -13.124 4.054 22.703 1.00 92.44 180 ALA A CA 1
ATOM 1370 C C . ALA A 1 180 ? -14.373 4.248 21.826 1.00 92.44 180 ALA A C 1
ATOM 1372 O O . ALA A 1 180 ? -15.001 3.264 21.432 1.00 92.44 180 ALA A O 1
ATOM 1373 N N . ALA A 1 181 ? -14.701 5.493 21.460 1.00 93.94 181 ALA A N 1
ATOM 1374 C CA . ALA A 1 181 ? -15.823 5.810 20.574 1.00 93.94 181 ALA A CA 1
ATOM 1375 C C . ALA A 1 181 ? -15.648 5.227 19.161 1.00 93.94 181 ALA A C 1
ATOM 1377 O O . ALA A 1 181 ? -16.628 4.831 18.535 1.00 93.94 181 ALA A O 1
ATOM 1378 N N . CYS A 1 182 ? -14.407 5.106 18.690 1.00 92.94 182 CYS A N 1
ATOM 1379 C CA . CYS A 1 182 ? -14.075 4.491 17.407 1.00 92.94 182 CYS A CA 1
ATOM 1380 C C . CYS A 1 182 ? -14.128 2.952 17.406 1.00 92.94 182 CYS A C 1
ATOM 1382 O O . CYS A 1 182 ? -14.013 2.339 16.343 1.00 92.94 182 CYS A O 1
ATOM 1384 N N . GLY A 1 183 ? -14.317 2.309 18.564 1.00 91.44 183 GLY A N 1
ATOM 1385 C CA . GLY A 1 183 ? -14.352 0.849 18.709 1.00 91.44 183 GLY A CA 1
ATOM 1386 C C . GLY A 1 183 ? -15.203 0.104 17.664 1.00 91.44 183 GLY A C 1
ATOM 1387 O O . GLY A 1 183 ? -14.704 -0.875 17.105 1.00 91.44 183 GLY A O 1
ATOM 1388 N N . PRO A 1 184 ? -16.425 0.565 17.318 1.00 92.81 184 PRO A N 1
ATOM 1389 C CA . PRO A 1 184 ? -17.264 -0.088 16.311 1.00 92.81 184 PRO A CA 1
ATOM 1390 C C . PRO A 1 184 ? -16.642 -0.177 14.910 1.00 92.81 184 PRO A C 1
ATOM 1392 O O . PRO A 1 184 ? -16.980 -1.082 14.159 1.00 92.81 184 PRO A O 1
ATOM 1395 N N . VAL A 1 185 ? -15.735 0.732 14.534 1.00 94.44 185 VAL A N 1
ATOM 1396 C CA . VAL A 1 185 ? -15.038 0.699 13.229 1.00 94.44 185 VAL A CA 1
ATOM 1397 C C . VAL A 1 185 ? -14.095 -0.502 13.134 1.00 94.44 185 VAL A C 1
ATOM 1399 O O . VAL A 1 185 ? -13.926 -1.077 12.063 1.00 94.44 185 VAL A O 1
ATOM 1402 N N . LEU A 1 186 ? -13.508 -0.926 14.257 1.00 92.19 186 LEU A N 1
ATOM 1403 C CA . LEU A 1 186 ? -12.604 -2.081 14.317 1.00 92.19 186 LEU A CA 1
ATOM 1404 C C . LEU A 1 186 ? -13.335 -3.432 14.278 1.00 92.19 186 LEU A C 1
ATOM 1406 O O . LEU A 1 186 ? -12.679 -4.468 14.176 1.00 92.19 186 LEU A O 1
ATOM 1410 N N . GLY A 1 187 ? -14.665 -3.423 14.403 1.00 91.62 187 GLY A N 1
ATOM 1411 C CA . GLY A 1 187 ? -15.509 -4.610 14.277 1.00 91.62 187 GLY A CA 1
ATOM 1412 C C . GLY A 1 187 ? -15.983 -4.889 12.849 1.00 91.62 187 GLY A C 1
ATOM 1413 O O . GLY A 1 187 ? -16.491 -5.979 12.607 1.00 91.62 187 GLY A O 1
ATOM 1414 N N . ASP A 1 188 ? -15.825 -3.936 11.926 1.00 93.62 188 ASP A N 1
ATOM 1415 C CA . ASP A 1 188 ? -16.218 -4.100 10.526 1.00 93.62 188 ASP A CA 1
ATOM 1416 C C . ASP A 1 188 ? -15.227 -4.992 9.758 1.00 93.62 188 ASP A C 1
ATOM 1418 O O . ASP A 1 188 ? -14.048 -5.095 10.106 1.00 93.62 188 ASP A O 1
ATOM 1422 N N . GLU A 1 189 ? -15.699 -5.578 8.658 1.00 95.19 189 GLU A N 1
ATOM 1423 C CA . GLU A 1 189 ? -14.852 -6.236 7.663 1.00 95.19 189 GLU A CA 1
ATOM 1424 C C . GLU A 1 189 ? -14.420 -5.255 6.567 1.00 95.19 189 GLU A C 1
ATOM 1426 O O . GLU A 1 189 ? -15.210 -4.420 6.107 1.00 95.19 189 GLU A O 1
ATOM 1431 N N . TYR A 1 190 ? -13.168 -5.388 6.128 1.00 97.44 190 TYR A N 1
ATOM 1432 C CA . TYR A 1 190 ? -12.566 -4.537 5.100 1.00 97.44 190 TYR A CA 1
ATOM 1433 C C . TYR A 1 190 ? -11.998 -5.350 3.945 1.00 97.44 190 TYR A C 1
ATOM 1435 O O . TYR A 1 190 ? -11.325 -6.347 4.171 1.00 97.44 190 TYR A O 1
ATOM 1443 N N . ASP A 1 191 ? -12.196 -4.888 2.716 1.00 97.94 191 ASP A N 1
ATOM 1444 C CA . ASP A 1 191 ? -11.605 -5.491 1.516 1.00 97.94 191 ASP A CA 1
ATOM 1445 C C . ASP A 1 191 ? -10.184 -4.980 1.266 1.00 97.94 191 ASP A C 1
ATOM 1447 O O . ASP A 1 191 ? -9.379 -5.630 0.601 1.00 97.94 191 ASP A O 1
ATOM 1451 N N . ILE A 1 192 ? -9.885 -3.773 1.756 1.00 98.50 192 ILE A N 1
ATOM 1452 C CA . ILE A 1 192 ? -8.636 -3.061 1.500 1.00 98.50 192 ILE A CA 1
ATOM 1453 C C . ILE A 1 192 ? -8.075 -2.551 2.823 1.00 98.50 192 ILE A C 1
ATOM 1455 O O . ILE A 1 192 ? -8.760 -1.870 3.589 1.00 98.50 192 ILE A O 1
ATOM 1459 N N . MET A 1 193 ? -6.806 -2.839 3.079 1.00 98.62 193 MET A N 1
ATOM 1460 C CA . MET A 1 193 ? -6.117 -2.389 4.284 1.00 98.62 193 MET A CA 1
ATOM 1461 C C . MET A 1 193 ? -4.829 -1.663 3.915 1.00 98.62 193 MET A C 1
ATOM 1463 O O . MET A 1 193 ? -4.045 -2.159 3.115 1.00 98.62 193 MET A O 1
ATOM 1467 N N . PHE A 1 194 ? -4.597 -0.503 4.519 1.00 98.75 194 PHE A N 1
ATOM 1468 C CA . PHE A 1 194 ? -3.365 0.270 4.404 1.00 98.75 194 PHE A CA 1
ATOM 1469 C C . PHE A 1 194 ? -2.641 0.271 5.744 1.00 98.75 194 PHE A C 1
ATOM 1471 O O . PHE A 1 194 ? -3.263 0.535 6.772 1.00 98.75 194 PHE A O 1
ATOM 1478 N N . ALA A 1 195 ? -1.342 -0.002 5.759 1.00 98.38 195 ALA A N 1
ATOM 1479 C CA . ALA A 1 195 ? -0.540 0.057 6.979 1.00 98.38 195 ALA A CA 1
ATOM 1480 C C . ALA A 1 195 ? 0.949 0.128 6.643 1.00 98.38 195 ALA A C 1
ATOM 1482 O O . ALA A 1 195 ? 1.352 -0.149 5.518 1.00 98.38 195 ALA A O 1
ATOM 1483 N N . THR A 1 196 ? 1.798 0.432 7.621 1.00 98.31 196 THR A N 1
ATOM 1484 C CA . THR A 1 196 ? 3.213 0.080 7.474 1.00 98.31 196 THR A CA 1
ATOM 1485 C C . THR A 1 196 ? 3.413 -1.427 7.659 1.00 98.31 196 THR A C 1
ATOM 1487 O O . THR A 1 196 ? 2.587 -2.115 8.276 1.00 98.31 196 THR A O 1
ATOM 1490 N N . VAL A 1 197 ? 4.520 -1.952 7.132 1.00 98.06 197 VAL A N 1
ATOM 1491 C CA . VAL A 1 197 ? 4.903 -3.363 7.316 1.00 98.06 197 VAL A CA 1
ATOM 149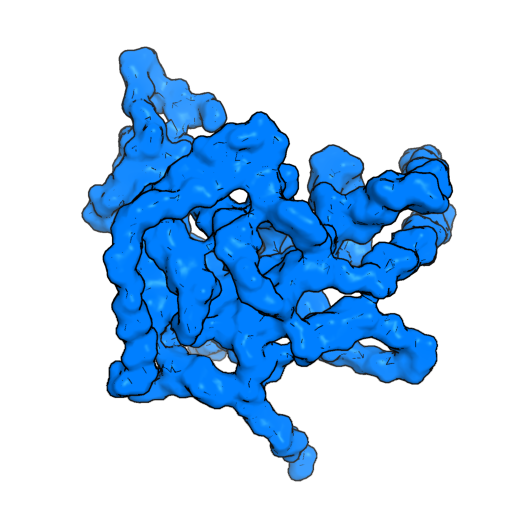2 C C . VAL A 1 197 ? 4.990 -3.706 8.807 1.00 98.06 197 VAL A C 1
ATOM 1494 O O . VAL A 1 197 ? 4.353 -4.660 9.253 1.00 98.06 197 VAL A O 1
ATOM 1497 N N . ASP A 1 198 ? 5.666 -2.867 9.594 1.00 95.94 198 ASP A N 1
ATOM 1498 C CA . ASP A 1 198 ? 5.837 -3.074 11.037 1.00 95.94 198 ASP A CA 1
ATOM 1499 C C . ASP A 1 198 ? 4.514 -3.027 11.804 1.00 95.94 198 ASP A C 1
ATOM 1501 O O . ASP A 1 198 ? 4.292 -3.831 12.708 1.00 95.94 198 ASP A O 1
ATOM 1505 N N . MET A 1 199 ? 3.594 -2.131 11.426 1.00 95.62 199 MET A N 1
ATOM 1506 C CA . MET A 1 199 ? 2.256 -2.079 12.025 1.00 95.62 199 MET A CA 1
ATOM 1507 C C . MET A 1 199 ? 1.492 -3.388 11.808 1.00 95.62 199 MET A C 1
ATOM 1509 O O . MET A 1 199 ? 0.823 -3.875 12.724 1.00 95.62 199 MET A O 1
ATOM 1513 N N . THR A 1 200 ? 1.605 -3.970 10.613 1.00 96.81 200 THR A N 1
ATOM 1514 C CA . THR A 1 200 ? 0.922 -5.223 10.275 1.00 96.81 200 THR A CA 1
ATOM 1515 C C . THR A 1 200 ? 1.546 -6.408 11.002 1.00 96.81 200 THR A C 1
ATOM 1517 O O . THR A 1 200 ? 0.847 -7.118 11.730 1.00 96.81 200 THR A O 1
ATOM 1520 N N . LEU A 1 201 ? 2.861 -6.598 10.857 1.00 95.50 201 LEU A N 1
ATOM 1521 C CA . LEU A 1 201 ? 3.585 -7.696 11.502 1.00 95.50 201 LEU A CA 1
ATOM 1522 C C . LEU A 1 201 ? 3.485 -7.595 13.029 1.00 95.50 201 LEU A C 1
ATOM 1524 O O . LEU A 1 201 ? 3.229 -8.589 13.706 1.00 95.50 201 LEU A O 1
ATOM 1528 N N . GLY A 1 202 ? 3.593 -6.387 13.583 1.00 94.06 202 GLY A N 1
ATOM 1529 C CA . GLY A 1 202 ? 3.409 -6.130 15.007 1.00 94.06 202 GLY A CA 1
ATOM 1530 C C . GLY A 1 202 ? 2.014 -6.523 15.495 1.00 94.06 202 GLY A C 1
ATOM 1531 O O . GLY A 1 202 ? 1.888 -7.138 16.552 1.00 94.06 202 GLY A O 1
ATOM 1532 N N . ARG A 1 203 ? 0.950 -6.236 14.732 1.00 92.31 203 ARG A N 1
ATOM 1533 C CA . ARG A 1 203 ? -0.415 -6.653 15.097 1.00 92.31 203 ARG A CA 1
ATOM 1534 C C . ARG A 1 203 ? -0.601 -8.169 15.034 1.00 92.31 203 ARG A C 1
ATOM 1536 O O . ARG A 1 203 ? -1.227 -8.734 15.931 1.00 92.31 203 ARG A O 1
ATOM 1543 N N . LEU A 1 204 ? -0.039 -8.828 14.023 1.00 91.62 204 LEU A N 1
ATOM 1544 C CA . LEU A 1 204 ? -0.077 -10.288 13.889 1.00 91.62 204 LEU A CA 1
ATOM 1545 C C . LEU A 1 204 ? 0.663 -10.990 15.038 1.00 91.62 204 LEU A C 1
ATOM 1547 O O . LEU A 1 204 ? 0.144 -11.950 15.612 1.00 91.62 204 LEU A O 1
ATOM 1551 N N . ASN A 1 205 ? 1.811 -10.447 15.442 1.00 88.69 205 ASN A N 1
ATOM 1552 C CA . ASN A 1 205 ? 2.663 -11.023 16.484 1.00 88.69 205 ASN A CA 1
ATOM 1553 C C . ASN A 1 205 ? 2.261 -10.631 17.913 1.00 88.69 205 ASN A C 1
ATOM 1555 O O . ASN A 1 205 ? 2.727 -11.251 18.868 1.00 88.69 205 ASN A O 1
ATOM 1559 N N . LYS A 1 206 ? 1.376 -9.640 18.100 1.00 86.00 206 LYS A N 1
ATOM 1560 C CA . LYS A 1 206 ? 0.870 -9.286 19.435 1.00 86.00 206 LYS A CA 1
ATOM 1561 C C . LYS A 1 206 ? 0.167 -10.492 20.074 1.00 86.00 206 LYS A C 1
ATOM 1563 O O . LYS A 1 206 ? -0.773 -11.016 19.462 1.00 86.00 206 LYS A O 1
ATOM 1568 N N . PRO A 1 207 ? 0.568 -10.931 21.282 1.00 79.75 207 PRO A N 1
ATOM 1569 C CA . PRO A 1 207 ? -0.077 -12.047 21.958 1.00 79.75 207 PRO A CA 1
ATOM 1570 C C . PRO A 1 207 ? -1.551 -11.723 22.194 1.00 79.75 207 PRO A C 1
ATOM 1572 O O . PRO A 1 207 ? -1.917 -10.605 22.558 1.00 79.75 207 PRO A O 1
ATOM 1575 N N . GLN A 1 208 ? -2.415 -12.700 21.936 1.00 68.12 208 GLN A N 1
ATOM 1576 C CA . GLN A 1 208 ? -3.843 -12.522 22.139 1.00 68.12 208 GLN A CA 1
ATOM 1577 C C . GLN A 1 208 ? -4.134 -12.651 23.637 1.00 68.12 208 GLN A C 1
ATOM 1579 O O . GLN A 1 208 ? -4.009 -13.733 24.204 1.00 68.12 208 GLN A O 1
ATOM 1584 N N . HIS A 1 209 ? -4.486 -11.546 24.293 1.00 64.44 209 HIS A N 1
ATOM 1585 C CA . HIS A 1 209 ? -4.946 -11.597 25.678 1.00 64.44 209 HIS A CA 1
ATOM 1586 C C . HIS A 1 209 ? -6.353 -12.203 25.733 1.00 64.44 209 HIS A C 1
ATOM 1588 O O . HIS A 1 209 ? -7.223 -11.852 24.928 1.00 64.44 209 HIS A O 1
ATOM 1594 N N . ALA A 1 210 ? -6.571 -13.122 26.675 1.00 53.53 210 ALA A N 1
ATOM 1595 C CA . ALA A 1 210 ? -7.866 -13.754 26.888 1.00 53.53 210 ALA A CA 1
ATOM 1596 C C . ALA A 1 210 ? -8.949 -12.680 27.114 1.00 53.53 210 ALA A C 1
ATOM 1598 O O . ALA A 1 210 ? -8.803 -11.823 27.981 1.00 53.53 210 ALA A O 1
ATOM 1599 N N . GLY A 1 211 ? -10.018 -12.709 26.308 1.00 58.38 211 GLY A N 1
ATOM 1600 C CA . GLY A 1 211 ? -11.205 -11.862 26.497 1.00 58.38 211 GLY A CA 1
ATOM 1601 C C . GLY A 1 211 ? -11.422 -10.718 25.496 1.00 58.38 211 GLY A C 1
ATOM 1602 O O . GLY A 1 211 ? -12.491 -10.116 25.530 1.00 58.38 211 GLY A O 1
ATOM 1603 N N . ARG A 1 212 ? -10.496 -10.426 24.565 1.00 64.88 212 ARG A N 1
ATOM 1604 C CA . ARG A 1 212 ? -10.733 -9.420 23.504 1.00 64.88 212 ARG A CA 1
ATOM 1605 C C . ARG A 1 212 ? -10.493 -9.998 22.111 1.00 64.88 212 ARG A C 1
ATOM 1607 O O . ARG A 1 212 ? -9.357 -10.232 21.703 1.00 64.88 212 ARG A O 1
ATOM 1614 N N . ALA A 1 213 ? -11.574 -10.222 21.367 1.00 73.25 213 ALA A N 1
ATOM 1615 C CA . ALA A 1 213 ? -11.485 -10.585 19.958 1.00 73.25 213 ALA A CA 1
ATOM 1616 C C . ALA A 1 213 ? -10.978 -9.378 19.148 1.00 73.25 213 ALA A C 1
ATOM 1618 O O . ALA A 1 213 ? -11.590 -8.314 19.169 1.00 73.25 213 ALA A O 1
ATOM 1619 N N . ASP A 1 214 ? -9.855 -9.543 18.448 1.00 87.88 214 ASP A N 1
ATOM 1620 C CA . ASP A 1 214 ? -9.368 -8.578 17.460 1.00 87.88 214 ASP A CA 1
ATOM 1621 C C . ASP A 1 214 ? -9.798 -9.065 16.070 1.00 87.88 214 ASP A C 1
ATOM 1623 O O . ASP A 1 214 ? -9.130 -9.906 15.462 1.00 87.88 214 ASP A O 1
ATOM 1627 N N . SER A 1 215 ? -10.956 -8.587 15.603 1.00 91.56 215 SER A N 1
ATOM 1628 C CA . SER A 1 215 ? -11.536 -8.969 14.307 1.00 91.56 215 SER A CA 1
ATOM 1629 C C . SER A 1 215 ? -10.590 -8.665 13.149 1.00 91.56 215 SER A C 1
ATOM 1631 O O . SER A 1 215 ? -10.420 -9.500 12.267 1.00 91.56 215 SER A O 1
ATOM 1633 N N . ILE A 1 216 ? -9.888 -7.530 13.204 1.00 93.69 216 ILE A N 1
ATOM 1634 C CA . ILE A 1 216 ? -8.890 -7.159 12.196 1.00 93.69 216 ILE A CA 1
ATOM 1635 C C . ILE A 1 216 ? -7.730 -8.150 12.189 1.00 93.69 216 ILE A C 1
ATOM 1637 O O . ILE A 1 216 ? -7.310 -8.584 11.121 1.00 93.69 216 ILE A O 1
ATOM 1641 N N . LYS A 1 217 ? -7.211 -8.540 13.363 1.00 93.19 217 LYS A N 1
ATOM 1642 C CA . LYS A 1 217 ? -6.147 -9.554 13.432 1.00 93.19 217 LYS A CA 1
ATOM 1643 C C . LYS A 1 217 ? -6.609 -10.873 12.812 1.00 93.19 217 LYS A C 1
ATOM 1645 O O . LYS A 1 217 ? -5.866 -11.446 12.022 1.00 93.19 217 LYS A O 1
ATOM 1650 N N . LYS A 1 218 ? -7.831 -11.321 13.119 1.00 92.31 218 LYS A N 1
ATOM 1651 C CA . LYS A 1 218 ? -8.409 -12.530 12.507 1.00 92.31 218 LYS A CA 1
ATOM 1652 C C . LYS A 1 218 ? -8.519 -12.398 10.986 1.00 92.31 218 LYS A C 1
ATOM 1654 O O . LYS A 1 218 ? -8.157 -13.328 10.276 1.00 92.31 218 LYS A O 1
ATOM 1659 N N . GLN A 1 219 ? -8.969 -11.246 10.490 1.00 94.12 219 GLN A N 1
ATOM 1660 C CA . GLN A 1 219 ? -9.094 -10.999 9.054 1.00 94.12 219 GLN A CA 1
ATOM 1661 C C . GLN A 1 219 ? -7.722 -10.987 8.358 1.00 94.12 219 GLN A C 1
ATOM 1663 O O . GLN A 1 219 ? -7.567 -11.576 7.291 1.00 94.12 219 GLN A O 1
ATOM 1668 N N . LEU A 1 220 ? -6.702 -10.390 8.988 1.00 94.50 220 LEU A N 1
ATOM 1669 C CA . LEU A 1 220 ? -5.323 -10.442 8.496 1.00 94.50 220 LEU A CA 1
ATOM 1670 C C . LEU A 1 220 ? -4.793 -11.883 8.429 1.00 94.50 220 LEU A C 1
ATOM 1672 O O . LEU A 1 220 ? -4.125 -12.233 7.465 1.00 94.50 220 LEU A O 1
ATOM 1676 N N . GLN A 1 221 ? -5.101 -12.717 9.425 1.00 91.75 221 GLN A N 1
ATOM 1677 C CA . GLN A 1 221 ? -4.634 -14.108 9.484 1.00 91.75 221 GLN A CA 1
ATOM 1678 C C . GLN A 1 221 ? -5.293 -15.020 8.442 1.00 91.75 221 GLN A C 1
ATOM 1680 O O . GLN A 1 221 ? -4.651 -15.955 7.975 1.00 91.75 221 GLN A O 1
ATOM 1685 N N . ASN A 1 222 ? -6.555 -14.762 8.088 1.00 90.50 222 ASN A N 1
ATOM 1686 C CA . ASN A 1 222 ? -7.372 -15.739 7.363 1.00 90.50 222 ASN A CA 1
ATOM 1687 C C . ASN A 1 222 ? -7.777 -15.308 5.948 1.00 90.50 222 ASN A C 1
ATOM 1689 O O . ASN A 1 222 ? -8.213 -16.151 5.170 1.00 90.50 222 ASN A O 1
ATOM 1693 N N . ASN A 1 223 ? -7.691 -14.018 5.608 1.00 92.81 223 ASN A N 1
ATOM 1694 C CA . ASN A 1 223 ? -8.334 -13.504 4.395 1.00 92.81 223 ASN A CA 1
ATOM 1695 C C . ASN A 1 223 ? -7.386 -12.742 3.460 1.00 92.81 223 ASN A C 1
ATOM 1697 O O . ASN A 1 223 ? -7.831 -12.322 2.396 1.00 92.81 223 ASN A O 1
ATOM 1701 N N . VAL A 1 224 ? -6.116 -12.518 3.813 1.00 95.75 224 VAL A N 1
ATOM 1702 C CA . VAL A 1 224 ? -5.186 -11.743 2.969 1.00 95.75 224 VAL A CA 1
ATOM 1703 C C . VAL A 1 224 ? -4.681 -12.589 1.803 1.00 95.75 224 VAL A C 1
ATOM 1705 O O . VAL A 1 224 ? -3.920 -13.532 1.998 1.00 95.75 224 VAL A O 1
ATOM 1708 N N . LEU A 1 225 ? -5.058 -12.201 0.580 1.00 95.81 225 LEU A N 1
ATOM 1709 C CA . LEU A 1 225 ? -4.660 -12.886 -0.662 1.00 95.81 225 LEU A CA 1
ATOM 1710 C C . LEU A 1 225 ? -3.758 -12.038 -1.562 1.00 95.81 225 LEU A C 1
ATOM 1712 O O . LEU A 1 225 ? -3.150 -12.544 -2.511 1.00 95.81 225 LEU A O 1
ATOM 1716 N N . ARG A 1 226 ? -3.675 -10.733 -1.296 1.00 97.50 226 ARG A N 1
ATOM 1717 C CA . ARG A 1 226 ? -2.869 -9.794 -2.074 1.00 97.50 226 ARG A CA 1
ATOM 1718 C C . ARG A 1 226 ? -2.108 -8.870 -1.143 1.00 97.50 226 ARG A C 1
ATOM 1720 O O . ARG A 1 226 ? -2.722 -8.179 -0.337 1.00 97.50 226 ARG A O 1
ATOM 1727 N N . VAL A 1 227 ? -0.790 -8.812 -1.300 1.00 98.38 227 VAL A N 1
ATOM 1728 C CA . VAL A 1 227 ? 0.065 -7.844 -0.606 1.00 98.38 227 VAL A CA 1
ATOM 1729 C C . VAL A 1 227 ? 0.805 -7.013 -1.640 1.00 98.38 227 VAL A C 1
ATOM 1731 O O . VAL A 1 227 ? 1.538 -7.543 -2.469 1.00 98.38 227 VAL A O 1
ATOM 1734 N N . VAL A 1 228 ? 0.626 -5.699 -1.582 1.00 98.69 228 VAL A N 1
ATOM 1735 C CA . VAL A 1 228 ? 1.373 -4.729 -2.383 1.00 98.69 228 VAL A CA 1
ATOM 1736 C C . VAL A 1 228 ? 2.257 -3.935 -1.436 1.00 98.69 228 VAL A C 1
ATOM 1738 O O . VAL A 1 228 ? 1.748 -3.363 -0.479 1.00 98.69 228 VAL A O 1
ATOM 1741 N N . VAL A 1 229 ? 3.562 -3.877 -1.687 1.00 98.62 229 VAL A N 1
ATOM 1742 C CA . VAL A 1 229 ? 4.490 -3.041 -0.915 1.00 98.62 229 VAL A CA 1
ATOM 1743 C C . VAL A 1 229 ? 5.020 -1.923 -1.807 1.00 98.62 229 VAL A C 1
ATOM 1745 O O . VAL A 1 229 ? 5.692 -2.207 -2.796 1.00 98.62 229 VAL A O 1
ATOM 1748 N N . ASP A 1 230 ? 4.719 -0.670 -1.468 1.00 98.06 230 ASP A N 1
ATOM 1749 C CA . ASP A 1 230 ? 5.283 0.526 -2.105 1.00 98.06 230 ASP A CA 1
ATOM 1750 C C . ASP A 1 230 ? 6.594 0.944 -1.427 1.00 98.06 230 ASP A C 1
ATOM 1752 O O . ASP A 1 230 ? 6.821 0.676 -0.241 1.00 98.06 230 ASP A O 1
ATOM 1756 N N . GLU A 1 231 ? 7.463 1.607 -2.186 1.00 97.06 231 GLU A N 1
ATOM 1757 C CA . GLU A 1 231 ? 8.860 1.885 -1.820 1.00 97.06 231 GLU A CA 1
ATOM 1758 C C . GLU A 1 231 ? 9.636 0.619 -1.399 1.00 97.06 231 GLU A C 1
ATOM 1760 O O . GLU A 1 231 ? 10.496 0.633 -0.516 1.00 97.06 231 GLU A O 1
ATOM 1765 N N . ALA A 1 232 ? 9.358 -0.507 -2.066 1.00 97.31 232 ALA A N 1
ATOM 1766 C CA . ALA A 1 232 ? 9.906 -1.819 -1.728 1.00 97.31 232 ALA A CA 1
ATOM 1767 C C . ALA A 1 232 ? 11.434 -1.937 -1.885 1.00 97.31 232 ALA A C 1
ATOM 1769 O O . ALA A 1 232 ? 12.014 -2.917 -1.421 1.00 97.31 232 ALA A O 1
ATOM 1770 N N . SER A 1 233 ? 12.112 -0.952 -2.490 1.00 96.38 233 SER A N 1
ATOM 1771 C CA . SER A 1 233 ? 13.580 -0.889 -2.477 1.00 96.38 233 SER A CA 1
ATOM 1772 C C . SER A 1 233 ? 14.128 -0.752 -1.057 1.00 96.38 233 SER A C 1
ATOM 1774 O O . SER A 1 233 ? 15.213 -1.259 -0.790 1.00 96.38 233 SER A O 1
ATOM 1776 N N . GLN A 1 234 ? 13.353 -0.150 -0.148 1.00 97.12 234 GLN A N 1
ATOM 1777 C CA . GLN A 1 234 ? 13.687 0.024 1.265 1.00 97.12 234 GLN A CA 1
ATOM 1778 C C . GLN A 1 234 ? 13.231 -1.148 2.149 1.00 97.12 234 GLN A C 1
ATOM 1780 O O . GLN A 1 234 ? 13.580 -1.190 3.327 1.00 97.12 234 GLN A O 1
ATOM 1785 N N . LEU A 1 235 ? 12.463 -2.103 1.609 1.00 97.75 235 LEU A N 1
ATOM 1786 C CA . LEU A 1 235 ? 12.042 -3.303 2.334 1.00 97.75 235 LEU A CA 1
ATOM 1787 C C . LEU A 1 235 ? 13.207 -4.295 2.426 1.00 97.75 235 LEU A C 1
ATOM 1789 O O . LEU A 1 235 ? 13.833 -4.616 1.414 1.00 97.75 235 LEU A O 1
ATOM 1793 N N . THR A 1 236 ? 13.476 -4.820 3.620 1.00 96.94 236 THR A N 1
ATOM 1794 C CA . THR A 1 236 ? 14.478 -5.876 3.802 1.00 96.94 236 THR A CA 1
ATOM 1795 C C . THR A 1 236 ? 13.948 -7.241 3.362 1.00 96.94 236 THR A C 1
ATOM 1797 O O . THR A 1 236 ? 12.760 -7.544 3.479 1.00 96.94 236 THR A O 1
ATOM 1800 N N . GLU A 1 237 ? 14.846 -8.110 2.905 1.00 95.94 237 GLU A N 1
ATOM 1801 C CA . GLU A 1 237 ? 14.572 -9.523 2.608 1.00 95.94 237 GLU A CA 1
ATOM 1802 C C . GLU A 1 237 ? 13.951 -10.253 3.810 1.00 95.94 237 GLU A C 1
ATOM 1804 O O . GLU A 1 237 ? 13.016 -11.036 3.653 1.00 95.94 237 GLU A O 1
ATOM 1809 N N . SER A 1 238 ? 14.401 -9.938 5.028 1.00 93.94 238 SER A N 1
ATOM 1810 C CA . SER A 1 238 ? 13.840 -10.494 6.264 1.00 93.94 238 SER A CA 1
ATOM 1811 C C . SER A 1 238 ? 12.378 -10.095 6.484 1.00 93.94 238 SER A C 1
ATOM 1813 O O . SER A 1 238 ? 11.558 -10.949 6.824 1.00 93.94 238 SER A O 1
ATOM 1815 N N . ALA A 1 239 ? 12.025 -8.829 6.244 1.00 96.25 239 ALA A N 1
ATOM 1816 C CA . ALA A 1 239 ? 10.650 -8.356 6.358 1.00 96.25 239 ALA A CA 1
ATOM 1817 C C . ALA A 1 239 ? 9.752 -8.970 5.273 1.00 96.25 239 ALA A C 1
ATOM 1819 O O . ALA A 1 239 ? 8.618 -9.349 5.563 1.00 96.25 239 ALA A O 1
ATOM 1820 N N . LEU A 1 240 ? 10.265 -9.144 4.047 1.00 96.56 240 LEU A N 1
ATOM 1821 C CA . LEU A 1 240 ? 9.568 -9.894 2.999 1.00 96.56 240 LEU A CA 1
ATOM 1822 C C . LEU A 1 240 ? 9.279 -11.335 3.444 1.00 96.56 240 LEU A C 1
ATOM 1824 O O . LEU A 1 240 ? 8.140 -11.781 3.344 1.00 96.56 240 LEU A O 1
ATOM 1828 N N . ASN A 1 241 ? 10.275 -12.046 3.977 1.00 94.25 241 ASN A N 1
ATOM 1829 C CA . ASN A 1 241 ? 10.095 -13.424 4.441 1.00 94.25 241 ASN A CA 1
ATOM 1830 C C . ASN A 1 241 ? 9.072 -13.515 5.587 1.00 94.25 241 ASN A C 1
ATOM 1832 O O . ASN A 1 241 ? 8.261 -14.439 5.609 1.00 94.25 241 ASN A O 1
ATOM 1836 N N . ALA A 1 242 ? 9.047 -12.534 6.495 1.00 94.69 242 ALA A N 1
ATOM 1837 C CA . ALA A 1 242 ? 8.037 -12.448 7.548 1.00 94.69 242 ALA A CA 1
ATOM 1838 C C . ALA A 1 242 ? 6.616 -12.246 6.989 1.00 94.69 242 ALA A C 1
ATOM 1840 O O . ALA A 1 242 ? 5.669 -12.853 7.493 1.00 94.69 242 ALA A O 1
ATOM 1841 N N . LEU A 1 243 ? 6.460 -11.435 5.936 1.00 95.75 243 LEU A N 1
ATOM 1842 C CA . LEU A 1 243 ? 5.184 -11.276 5.229 1.00 95.75 243 LEU A CA 1
ATOM 1843 C C . LEU A 1 243 ? 4.761 -12.581 4.541 1.00 95.75 243 LEU A C 1
ATOM 1845 O O . LEU A 1 243 ? 3.625 -13.004 4.718 1.00 95.75 243 LEU A O 1
ATOM 1849 N N . ILE A 1 244 ? 5.670 -13.251 3.824 1.00 94.12 244 ILE A N 1
ATOM 1850 C CA . ILE A 1 244 ? 5.391 -14.543 3.167 1.00 94.12 244 ILE A CA 1
ATOM 1851 C C . ILE A 1 244 ? 4.945 -15.585 4.199 1.00 94.12 244 ILE A C 1
ATOM 1853 O O . ILE A 1 244 ? 3.961 -16.287 3.993 1.00 94.12 244 ILE A O 1
ATOM 1857 N N . HIS A 1 245 ? 5.634 -15.656 5.339 1.00 91.56 245 HIS A N 1
ATOM 1858 C CA . HIS A 1 245 ? 5.277 -16.568 6.423 1.00 91.56 245 HIS A CA 1
ATOM 1859 C C . HIS A 1 245 ? 3.922 -16.227 7.062 1.00 91.56 245 HIS A C 1
ATOM 1861 O O . HIS A 1 245 ? 3.192 -17.115 7.488 1.00 91.56 245 HIS A O 1
ATOM 1867 N N . SER A 1 246 ? 3.580 -14.941 7.141 1.00 93.00 246 SER A N 1
ATOM 1868 C CA . SER A 1 246 ? 2.330 -14.483 7.755 1.00 93.00 246 SER A CA 1
ATOM 1869 C C . SER A 1 246 ? 1.089 -14.768 6.907 1.00 93.00 246 SER A C 1
ATOM 1871 O O . SER A 1 246 ? -0.010 -14.796 7.458 1.00 93.00 246 SER A O 1
ATOM 1873 N N . PHE A 1 247 ? 1.246 -14.953 5.592 1.00 93.25 247 PHE A N 1
ATOM 1874 C CA . PHE A 1 247 ? 0.131 -15.035 4.649 1.00 93.25 247 PHE A CA 1
ATOM 1875 C C . PHE A 1 247 ? 0.265 -16.258 3.708 1.00 93.25 247 PHE A C 1
ATOM 1877 O O . PHE A 1 247 ? 0.930 -16.166 2.675 1.00 93.25 247 PHE A O 1
ATOM 1884 N N . PRO A 1 248 ? -0.382 -17.398 4.037 1.00 86.81 248 PRO A N 1
ATOM 1885 C CA . PRO A 1 248 ? -0.279 -18.675 3.316 1.00 86.81 248 PRO A CA 1
ATOM 1886 C C . PRO A 1 248 ? -0.452 -18.607 1.790 1.00 86.81 248 PRO A C 1
ATOM 1888 O O . PRO A 1 248 ? 0.328 -19.180 1.042 1.00 86.81 248 PRO A O 1
ATOM 1891 N N . GLU A 1 249 ? -1.483 -17.905 1.323 1.00 89.06 249 GLU A N 1
ATOM 1892 C CA . GLU A 1 249 ? -1.953 -17.957 -0.075 1.00 89.06 249 GLU A CA 1
ATOM 1893 C C . GLU A 1 249 ? -1.696 -16.641 -0.825 1.00 89.06 249 GLU A C 1
ATOM 1895 O O . GLU A 1 249 ? -2.351 -16.306 -1.815 1.00 89.06 249 GLU A O 1
ATOM 1900 N N . VAL A 1 250 ? -0.760 -15.841 -0.318 1.00 93.88 250 VAL A N 1
ATOM 1901 C CA . VAL A 1 250 ? -0.548 -14.478 -0.793 1.00 93.88 250 VAL A CA 1
ATOM 1902 C C . VAL A 1 250 ? 0.128 -14.431 -2.161 1.00 93.88 250 VAL A C 1
ATOM 1904 O O . VAL A 1 250 ? 1.133 -15.098 -2.402 1.00 93.88 250 VAL A O 1
ATOM 1907 N N . GLN A 1 251 ? -0.361 -13.547 -3.030 1.00 95.25 251 GLN A N 1
ATOM 1908 C CA . GLN A 1 251 ? 0.455 -12.980 -4.102 1.00 95.25 251 GLN A CA 1
ATOM 1909 C C . GLN A 1 251 ? 1.113 -11.684 -3.617 1.00 95.25 251 GLN A C 1
ATOM 1911 O O . GLN A 1 251 ? 0.423 -10.790 -3.112 1.00 95.25 251 GLN A O 1
ATOM 1916 N N . ILE A 1 252 ? 2.425 -11.546 -3.839 1.00 96.69 252 ILE A N 1
ATOM 1917 C CA . ILE A 1 252 ? 3.190 -10.349 -3.451 1.00 96.69 252 ILE A CA 1
ATOM 1918 C C . ILE A 1 252 ? 3.561 -9.489 -4.662 1.00 96.69 252 ILE A C 1
ATOM 1920 O O . ILE A 1 252 ? 4.148 -9.956 -5.637 1.00 96.69 252 ILE A O 1
ATOM 1924 N N . VAL A 1 253 ? 3.291 -8.190 -4.565 1.00 98.00 253 VAL A N 1
ATOM 1925 C CA . VAL A 1 253 ? 3.754 -7.174 -5.514 1.00 98.00 253 VAL A CA 1
ATOM 1926 C C . VAL A 1 253 ? 4.692 -6.211 -4.814 1.00 98.00 253 VAL A C 1
ATOM 1928 O O . VAL A 1 253 ? 4.307 -5.548 -3.854 1.00 98.00 253 VAL A O 1
ATOM 1931 N N . LEU A 1 254 ? 5.908 -6.085 -5.333 1.00 98.44 254 LEU A N 1
ATOM 1932 C CA . LEU A 1 254 ? 6.877 -5.102 -4.858 1.00 98.44 254 LEU A CA 1
ATOM 1933 C C . LEU A 1 254 ? 6.953 -3.944 -5.851 1.00 98.44 254 LEU A C 1
ATOM 1935 O O . LEU A 1 254 ? 7.435 -4.111 -6.971 1.00 98.44 254 LEU A O 1
ATOM 1939 N N . ILE A 1 255 ? 6.479 -2.769 -5.448 1.00 98.38 255 ILE A N 1
ATOM 1940 C CA . ILE A 1 255 ? 6.574 -1.530 -6.222 1.00 98.38 255 ILE A CA 1
ATOM 1941 C C . ILE A 1 255 ? 7.704 -0.698 -5.625 1.00 98.38 255 ILE A C 1
ATOM 1943 O O . ILE A 1 255 ? 7.723 -0.414 -4.431 1.00 98.38 255 ILE A O 1
ATOM 1947 N N . GLY A 1 256 ? 8.675 -0.311 -6.441 1.00 97.38 256 GLY A N 1
ATOM 1948 C CA . GLY A 1 256 ? 9.803 0.474 -5.958 1.00 97.38 256 GLY A CA 1
ATOM 1949 C C . GLY A 1 256 ? 10.859 0.678 -7.025 1.00 97.38 256 GLY A C 1
ATOM 1950 O O . GLY A 1 256 ? 10.622 0.453 -8.211 1.00 97.38 256 GLY A O 1
ATOM 1951 N N . ASP A 1 257 ? 12.038 1.113 -6.606 1.00 96.62 257 ASP A N 1
ATOM 1952 C CA . ASP A 1 257 ? 13.088 1.528 -7.525 1.00 96.62 257 ASP A CA 1
ATOM 1953 C C . ASP A 1 257 ? 14.467 1.200 -6.958 1.00 96.62 257 ASP A C 1
ATOM 1955 O O . ASP A 1 257 ? 14.882 1.771 -5.953 1.00 96.62 257 ASP A O 1
ATOM 1959 N N . SER A 1 258 ? 15.201 0.289 -7.602 1.00 94.62 258 SER A N 1
ATOM 1960 C CA . SER A 1 258 ? 16.547 -0.087 -7.139 1.00 94.62 258 SER A CA 1
ATOM 1961 C C . SER A 1 258 ? 17.587 1.012 -7.354 1.00 94.62 258 SER A C 1
ATOM 1963 O O . SER A 1 258 ? 18.724 0.864 -6.914 1.00 94.62 258 SER A O 1
ATOM 1965 N N . LYS A 1 259 ? 17.230 2.105 -8.040 1.00 95.19 259 LYS A N 1
ATOM 1966 C CA . LYS A 1 259 ? 18.080 3.293 -8.185 1.00 95.19 259 LYS A CA 1
ATOM 1967 C C . LYS A 1 259 ? 17.811 4.350 -7.111 1.00 95.19 259 LYS A C 1
ATOM 1969 O O . LYS A 1 259 ? 18.533 5.342 -7.061 1.00 95.19 259 LYS A O 1
ATOM 1974 N N . GLN A 1 260 ? 16.800 4.152 -6.262 1.00 93.81 260 GLN A N 1
ATOM 1975 C CA . GLN A 1 260 ? 16.509 5.012 -5.112 1.00 93.81 260 GLN A CA 1
ATOM 1976 C C . GLN A 1 260 ? 17.048 4.398 -3.810 1.00 93.81 260 GLN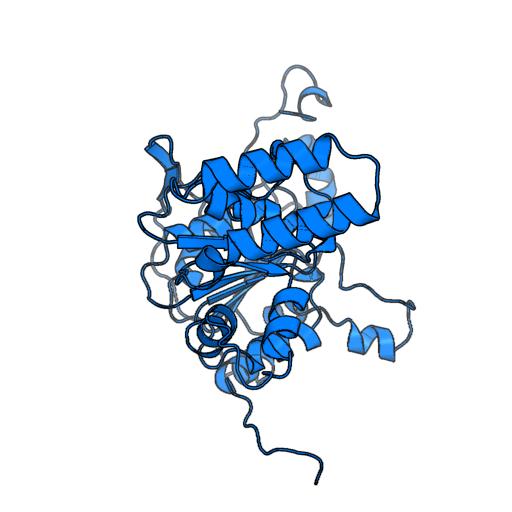 A C 1
ATOM 1978 O O . GLN A 1 260 ? 17.940 3.551 -3.832 1.00 93.81 260 GLN A O 1
ATOM 1983 N N . LEU A 1 261 ? 16.567 4.881 -2.660 1.00 94.56 261 LEU A N 1
ATOM 1984 C CA . LEU A 1 261 ? 17.091 4.493 -1.357 1.00 94.56 261 LEU A CA 1
ATOM 1985 C C . LEU A 1 261 ? 16.953 2.970 -1.127 1.00 94.56 261 LEU A C 1
ATOM 1987 O O . LEU A 1 261 ? 15.855 2.427 -1.312 1.00 94.56 261 LEU A O 1
ATOM 1991 N N . PRO A 1 262 ? 18.044 2.289 -0.723 1.00 94.00 262 PRO A N 1
ATOM 1992 C CA . PRO A 1 262 ? 18.011 0.900 -0.271 1.00 94.00 262 PRO A CA 1
ATOM 1993 C C . PRO A 1 262 ? 17.470 0.822 1.169 1.00 94.00 262 PRO A C 1
ATOM 1995 O O . PRO A 1 262 ? 17.189 1.864 1.774 1.00 94.00 262 PRO A O 1
ATOM 1998 N N . PRO A 1 263 ? 17.349 -0.377 1.769 1.00 94.81 263 PRO A N 1
ATOM 1999 C CA . PRO A 1 263 ? 16.985 -0.483 3.174 1.00 94.81 263 PRO A CA 1
ATOM 2000 C C . PRO A 1 263 ? 18.015 0.231 4.056 1.00 94.81 263 PRO A C 1
ATOM 2002 O O . PRO A 1 263 ? 19.211 0.267 3.742 1.00 94.81 263 PRO A O 1
ATOM 2005 N N . PHE A 1 264 ? 17.543 0.811 5.158 1.00 90.94 264 PHE A N 1
ATOM 2006 C CA . PHE A 1 264 ? 18.395 1.539 6.092 1.00 90.94 264 PHE A CA 1
ATOM 2007 C C . PHE A 1 264 ? 19.464 0.620 6.706 1.00 90.94 264 PHE A C 1
ATOM 2009 O O . PHE A 1 264 ? 19.190 -0.528 7.057 1.00 90.94 264 PHE A O 1
ATOM 2016 N N . LYS A 1 265 ? 20.684 1.146 6.860 1.00 88.00 265 LYS A N 1
ATOM 2017 C CA . LYS A 1 265 ? 21.832 0.462 7.472 1.00 88.00 265 LYS A CA 1
ATOM 2018 C C . LYS A 1 265 ? 22.431 1.361 8.547 1.00 88.00 265 LYS A C 1
ATOM 2020 O O . LYS A 1 265 ? 22.715 2.522 8.266 1.00 88.00 265 LYS A O 1
ATOM 2025 N N . TYR A 1 266 ? 22.667 0.818 9.741 1.00 81.00 266 TYR A N 1
ATOM 2026 C CA . TYR A 1 266 ? 23.339 1.550 10.822 1.00 81.00 266 TYR A CA 1
ATOM 2027 C C . TYR A 1 266 ? 24.820 1.789 10.520 1.00 81.00 266 TYR A C 1
ATOM 2029 O O . TYR A 1 266 ? 25.333 2.881 10.750 1.00 81.00 266 TYR A O 1
ATOM 2037 N N . THR A 1 267 ? 25.499 0.782 9.970 1.00 84.38 267 THR A N 1
ATOM 2038 C CA . THR A 1 267 ? 26.928 0.842 9.658 1.00 84.38 267 THR A CA 1
ATOM 2039 C C . THR A 1 267 ? 27.154 0.471 8.198 1.00 84.38 267 THR A C 1
ATOM 2041 O O . THR A 1 267 ? 26.625 -0.521 7.696 1.00 84.38 267 THR A O 1
ATOM 2044 N N . LYS A 1 268 ? 27.922 1.298 7.482 1.00 79.25 268 LYS A N 1
ATOM 2045 C CA . LYS A 1 268 ? 28.271 1.065 6.075 1.00 79.25 268 LYS A CA 1
ATOM 2046 C C . LYS A 1 268 ? 29.484 0.137 5.986 1.00 79.25 268 LYS A C 1
ATOM 2048 O O . LYS A 1 268 ? 30.459 0.357 6.694 1.00 79.25 268 LYS A O 1
ATOM 2053 N N . GLY A 1 269 ? 29.437 -0.844 5.084 1.00 79.56 269 GLY A N 1
ATOM 2054 C CA . GLY A 1 269 ? 30.551 -1.765 4.817 1.00 79.56 269 GLY A CA 1
ATOM 2055 C C . GLY A 1 269 ? 30.732 -2.877 5.853 1.00 79.56 269 GLY A C 1
ATOM 2056 O O . GLY A 1 269 ? 31.646 -3.681 5.718 1.00 79.56 269 GLY A O 1
ATOM 2057 N N . ASP A 1 270 ? 29.870 -2.941 6.872 1.00 86.62 270 ASP A N 1
ATOM 2058 C CA . ASP A 1 270 ? 29.812 -4.072 7.794 1.00 86.62 270 ASP A CA 1
ATOM 2059 C C . ASP A 1 270 ? 29.023 -5.227 7.160 1.00 86.62 270 ASP A C 1
ATOM 2061 O O . ASP A 1 270 ? 27.874 -5.054 6.744 1.00 86.62 270 ASP A O 1
ATOM 2065 N N . PHE A 1 271 ? 29.630 -6.414 7.110 1.00 86.75 271 PHE A N 1
ATOM 2066 C CA . PHE A 1 271 ? 29.062 -7.596 6.457 1.00 86.75 271 PHE A CA 1
ATOM 2067 C C . PHE A 1 271 ? 27.704 -7.999 7.047 1.00 86.75 271 PHE A C 1
ATOM 2069 O O . PHE A 1 271 ? 26.779 -8.335 6.304 1.00 86.75 271 PHE A O 1
ATOM 2076 N N . ILE A 1 272 ? 27.555 -7.929 8.374 1.00 87.00 272 ILE A N 1
ATOM 2077 C CA . ILE A 1 272 ? 26.302 -8.292 9.047 1.00 87.00 272 ILE A CA 1
ATOM 2078 C C . ILE A 1 272 ? 25.195 -7.310 8.666 1.00 87.00 272 ILE A C 1
ATOM 2080 O O . ILE A 1 272 ? 24.100 -7.730 8.287 1.00 87.00 272 ILE A O 1
ATOM 2084 N N . SER A 1 273 ? 25.493 -6.012 8.687 1.00 85.94 273 SER A N 1
ATOM 2085 C CA . SER A 1 273 ? 24.577 -4.958 8.247 1.00 85.94 273 SER A CA 1
ATOM 2086 C C . SER A 1 273 ? 24.200 -5.106 6.772 1.00 85.94 273 SER A C 1
ATOM 2088 O O . SER A 1 273 ? 23.041 -4.915 6.406 1.00 85.94 273 SER A O 1
ATOM 2090 N N . GLU A 1 274 ? 25.144 -5.479 5.906 1.00 85.88 274 GLU A N 1
ATOM 2091 C CA . GLU A 1 274 ? 24.865 -5.739 4.492 1.00 85.88 274 GLU A CA 1
ATOM 2092 C C . GLU A 1 274 ? 23.957 -6.946 4.281 1.00 85.88 274 GLU A C 1
ATOM 2094 O O . GLU A 1 274 ? 23.026 -6.857 3.479 1.00 85.88 274 GLU A O 1
ATOM 2099 N N . MET A 1 275 ? 24.180 -8.030 5.025 1.00 86.06 275 MET A N 1
ATOM 2100 C CA . MET A 1 275 ? 23.341 -9.225 4.981 1.00 86.06 275 MET A CA 1
ATOM 2101 C C . MET A 1 275 ? 21.930 -8.948 5.525 1.00 86.06 275 MET A C 1
ATOM 2103 O O . MET A 1 275 ? 20.947 -9.372 4.917 1.00 86.06 275 MET A O 1
ATOM 2107 N N . ALA A 1 276 ? 21.814 -8.207 6.630 1.00 87.38 276 ALA A N 1
ATOM 2108 C CA . ALA A 1 276 ? 20.536 -7.888 7.269 1.00 87.38 276 ALA A CA 1
ATOM 2109 C C . ALA A 1 276 ? 19.676 -6.908 6.449 1.00 87.38 276 ALA A C 1
ATOM 2111 O O . ALA A 1 276 ? 18.448 -6.992 6.467 1.00 87.38 276 ALA A O 1
ATOM 2112 N N . ALA A 1 277 ? 20.314 -5.999 5.708 1.00 90.19 277 ALA A N 1
ATOM 2113 C CA . ALA A 1 277 ? 19.655 -4.963 4.914 1.00 90.19 277 ALA A CA 1
ATOM 2114 C C . ALA A 1 277 ? 19.669 -5.258 3.402 1.00 90.19 277 ALA A C 1
ATOM 2116 O O . ALA A 1 277 ? 19.682 -4.337 2.578 1.00 90.19 277 ALA A O 1
ATOM 2117 N N . ARG A 1 278 ? 19.669 -6.541 3.013 1.00 92.25 278 ARG A N 1
ATOM 2118 C CA . ARG A 1 278 ? 19.443 -6.948 1.617 1.00 92.25 278 ARG A CA 1
ATOM 2119 C C . ARG A 1 278 ? 18.047 -6.508 1.174 1.00 92.25 278 ARG A C 1
ATOM 2121 O O . ARG A 1 278 ? 17.076 -6.721 1.895 1.00 92.25 278 ARG A O 1
ATOM 2128 N N . SER A 1 279 ? 17.946 -5.887 -0.001 1.00 95.31 279 SER A N 1
ATOM 2129 C CA . SER A 1 279 ? 16.669 -5.386 -0.523 1.00 95.31 279 SER A CA 1
ATOM 2130 C C . SER A 1 279 ? 15.786 -6.533 -1.013 1.00 95.31 279 SER A C 1
ATOM 2132 O O . SER A 1 279 ? 16.182 -7.293 -1.898 1.00 95.31 279 SER A O 1
ATOM 2134 N N . ALA A 1 280 ? 14.562 -6.615 -0.491 1.00 96.19 280 ALA A N 1
ATOM 2135 C CA . ALA A 1 280 ? 13.536 -7.549 -0.948 1.00 96.19 280 ALA A CA 1
ATOM 2136 C C . ALA A 1 280 ? 13.275 -7.414 -2.455 1.00 96.19 280 ALA A C 1
ATOM 2138 O O . ALA A 1 280 ? 13.142 -8.401 -3.177 1.00 96.19 280 ALA A O 1
ATOM 2139 N N . LEU A 1 281 ? 13.257 -6.176 -2.942 1.00 95.56 281 LEU A N 1
ATOM 2140 C CA . LEU A 1 281 ? 13.020 -5.865 -4.340 1.00 95.56 281 LEU A CA 1
ATOM 2141 C C . LEU A 1 281 ? 14.146 -6.402 -5.243 1.00 95.56 281 LEU A C 1
ATOM 2143 O O . LEU A 1 281 ? 13.845 -6.982 -6.283 1.00 95.56 281 LEU A O 1
ATOM 2147 N N . ASP A 1 282 ? 15.417 -6.321 -4.841 1.00 93.88 282 ASP A N 1
ATOM 2148 C CA . ASP A 1 282 ? 16.528 -6.905 -5.615 1.00 93.88 282 ASP A CA 1
ATOM 2149 C C . ASP A 1 282 ? 16.568 -8.435 -5.564 1.00 93.88 282 ASP A C 1
ATOM 2151 O O . ASP A 1 282 ? 17.020 -9.074 -6.515 1.00 93.88 282 ASP A O 1
ATOM 2155 N N . VAL A 1 283 ? 16.093 -9.030 -4.469 1.00 93.06 283 VAL A N 1
ATOM 2156 C CA . VAL A 1 283 ? 15.982 -10.485 -4.320 1.00 93.06 283 VAL A CA 1
ATOM 2157 C C . VAL A 1 283 ? 14.923 -11.037 -5.273 1.00 93.06 283 VAL A C 1
ATOM 2159 O O . VAL A 1 283 ? 15.227 -11.910 -6.086 1.00 93.06 283 VAL A O 1
ATOM 2162 N N . VAL A 1 284 ? 13.713 -10.471 -5.257 1.00 92.69 284 VAL A N 1
ATOM 2163 C CA . VAL A 1 284 ? 12.588 -10.953 -6.076 1.00 92.69 284 VAL A CA 1
ATOM 2164 C C . VAL A 1 284 ? 12.839 -10.742 -7.576 1.00 92.69 284 VAL A C 1
ATOM 2166 O O . VAL A 1 284 ? 12.535 -11.625 -8.380 1.00 92.69 284 VAL A O 1
ATOM 2169 N N . LYS A 1 285 ? 13.475 -9.629 -7.977 1.00 91.19 285 LYS A N 1
ATOM 2170 C CA . LYS A 1 285 ? 13.802 -9.329 -9.391 1.00 91.19 285 LYS A CA 1
ATOM 2171 C C . LYS A 1 285 ? 14.634 -10.397 -10.101 1.00 91.19 285 LYS A C 1
ATOM 2173 O O . LYS A 1 285 ? 14.649 -10.425 -11.329 1.00 91.19 285 LYS A O 1
ATOM 2178 N N . ARG A 1 286 ? 15.373 -11.234 -9.367 1.00 88.31 286 ARG A N 1
ATOM 2179 C CA . ARG A 1 286 ? 16.271 -12.241 -9.959 1.00 88.31 286 ARG A CA 1
ATOM 2180 C C . ARG A 1 286 ? 15.510 -13.344 -10.686 1.00 88.31 286 ARG A C 1
ATOM 2182 O O . ARG A 1 286 ? 15.989 -13.831 -11.711 1.00 88.31 286 ARG A O 1
ATOM 2189 N N . ASN A 1 287 ? 14.350 -13.722 -10.152 1.00 88.00 287 ASN A N 1
ATOM 2190 C CA . ASN A 1 287 ? 13.614 -14.906 -10.586 1.00 88.00 287 ASN A CA 1
ATOM 2191 C C . ASN A 1 287 ? 12.173 -14.611 -11.030 1.00 88.00 287 ASN A C 1
ATOM 2193 O O . ASN A 1 287 ? 11.615 -15.392 -11.802 1.00 88.00 287 ASN A O 1
ATOM 2197 N N . LEU A 1 288 ? 11.587 -13.486 -10.607 1.00 90.12 288 LEU A N 1
ATOM 2198 C CA . LEU A 1 288 ? 10.188 -13.148 -10.877 1.00 90.12 288 LEU A CA 1
ATOM 2199 C C . LEU A 1 288 ? 10.043 -12.059 -11.955 1.00 90.12 288 LEU A C 1
ATOM 2201 O O . LEU A 1 288 ? 10.994 -11.327 -12.237 1.00 90.12 288 LEU A O 1
ATOM 2205 N N . PRO A 1 289 ? 8.850 -11.922 -12.569 1.00 91.44 289 PRO A N 1
ATOM 2206 C CA . PRO A 1 289 ? 8.585 -10.888 -13.562 1.00 91.44 289 PRO A CA 1
ATOM 2207 C C . PRO A 1 289 ? 8.861 -9.474 -13.040 1.00 91.44 289 PRO A C 1
ATOM 2209 O O . PRO A 1 289 ? 8.393 -9.094 -11.965 1.00 91.44 289 PRO A O 1
ATOM 2212 N N . VAL A 1 290 ? 9.559 -8.680 -13.853 1.00 93.88 290 VAL A N 1
ATOM 2213 C CA . VAL A 1 290 ? 9.847 -7.267 -13.587 1.00 93.88 290 VAL A CA 1
ATOM 2214 C C . VAL A 1 290 ? 9.194 -6.419 -14.668 1.00 93.88 290 VAL A C 1
ATOM 2216 O O . VAL A 1 290 ? 9.519 -6.543 -15.848 1.00 93.88 290 VAL A O 1
ATOM 2219 N N . ILE A 1 291 ? 8.280 -5.547 -14.263 1.00 95.19 291 ILE A N 1
ATOM 2220 C CA . ILE A 1 291 ? 7.636 -4.562 -15.131 1.00 95.19 291 ILE A CA 1
ATOM 2221 C C . ILE A 1 291 ? 8.277 -3.213 -14.855 1.00 95.19 291 ILE A C 1
ATOM 2223 O O . ILE A 1 291 ? 8.299 -2.763 -13.713 1.00 95.19 291 ILE A O 1
ATOM 2227 N N . ARG A 1 292 ? 8.793 -2.563 -15.894 1.00 96.25 292 ARG A N 1
ATOM 2228 C CA . ARG A 1 292 ? 9.421 -1.244 -15.788 1.00 96.25 292 ARG A CA 1
ATOM 2229 C C . ARG A 1 292 ? 8.451 -0.182 -16.263 1.00 96.25 292 ARG A C 1
ATOM 2231 O O . ARG A 1 292 ? 8.026 -0.233 -17.407 1.00 96.25 292 ARG A O 1
ATOM 2238 N N . LEU A 1 293 ? 8.126 0.784 -15.409 1.00 97.00 293 LEU A N 1
ATOM 2239 C CA . LEU A 1 293 ? 7.326 1.942 -15.803 1.00 97.00 293 LEU A CA 1
ATOM 2240 C C . LEU A 1 293 ? 8.237 2.987 -16.458 1.00 97.00 293 LEU A C 1
ATOM 2242 O O . LEU A 1 293 ? 8.968 3.692 -15.761 1.00 97.00 293 LEU A O 1
ATOM 2246 N N . LEU A 1 294 ? 8.188 3.108 -17.785 1.00 96.12 294 LEU A N 1
ATOM 2247 C CA . LEU A 1 294 ? 9.109 3.986 -18.528 1.00 96.12 294 LEU A CA 1
ATOM 2248 C C . LEU A 1 294 ? 8.591 5.422 -18.692 1.00 96.12 294 LEU A C 1
ATOM 2250 O O . LEU A 1 294 ? 9.363 6.343 -18.963 1.00 96.12 294 LEU A O 1
ATOM 2254 N N . LYS A 1 295 ? 7.280 5.626 -18.532 1.00 96.19 295 LYS A N 1
ATOM 2255 C CA . LYS A 1 295 ? 6.631 6.924 -18.739 1.00 96.19 295 LYS A CA 1
ATOM 2256 C C . LYS A 1 295 ? 6.528 7.724 -17.439 1.00 96.19 295 LYS A C 1
ATOM 2258 O O . LYS A 1 295 ? 5.884 7.280 -16.491 1.00 96.19 295 LYS A O 1
ATOM 2263 N N . VAL A 1 296 ? 7.115 8.918 -17.405 1.00 95.50 296 VAL A N 1
ATOM 2264 C CA . VAL A 1 296 ? 7.137 9.851 -16.266 1.00 95.50 296 VAL A CA 1
ATOM 2265 C C . VAL A 1 296 ? 6.073 10.934 -16.435 1.00 95.50 296 VAL A C 1
ATOM 2267 O O . VAL A 1 296 ? 6.013 11.612 -17.452 1.00 95.50 296 VAL A O 1
ATOM 2270 N N . TYR A 1 297 ? 5.257 11.151 -15.406 1.00 93.50 297 TYR A N 1
ATOM 2271 C CA . TYR A 1 297 ? 4.140 12.105 -15.415 1.00 93.50 297 TYR A CA 1
ATOM 2272 C C . TYR A 1 297 ? 4.414 13.383 -14.612 1.00 93.50 297 TYR A C 1
ATOM 2274 O O . TYR A 1 297 ? 3.646 14.338 -14.688 1.00 93.50 297 TYR A O 1
ATOM 2282 N N . ARG A 1 298 ? 5.492 13.413 -13.818 1.00 89.69 298 ARG A N 1
ATOM 2283 C CA . ARG A 1 298 ? 5.785 14.528 -12.901 1.00 89.69 298 ARG A CA 1
ATOM 2284 C C . ARG A 1 298 ? 6.610 15.647 -13.539 1.00 89.69 298 ARG A C 1
ATOM 2286 O O . ARG A 1 298 ? 6.367 16.810 -13.231 1.00 89.69 298 ARG A O 1
ATOM 2293 N N . ALA A 1 299 ? 7.561 15.301 -14.404 1.00 88.56 299 ALA A N 1
ATOM 2294 C CA . ALA A 1 299 ? 8.591 16.208 -14.911 1.00 88.56 299 ALA A CA 1
ATOM 2295 C C . ALA A 1 299 ? 8.594 16.260 -16.445 1.00 88.56 299 ALA A C 1
ATOM 2297 O O . ALA A 1 299 ? 8.360 15.233 -17.081 1.00 88.56 299 ALA A O 1
ATOM 2298 N N . ALA A 1 300 ? 8.876 17.433 -17.021 1.00 90.81 300 ALA A N 1
ATOM 2299 C CA . ALA A 1 300 ? 9.075 17.628 -18.463 1.00 90.81 300 ALA A CA 1
ATOM 2300 C C . ALA A 1 300 ? 10.351 16.913 -18.973 1.00 90.81 300 ALA A C 1
ATOM 2302 O O . ALA A 1 300 ? 11.208 16.561 -18.150 1.00 90.81 300 ALA A O 1
ATOM 2303 N N . PRO A 1 301 ? 10.506 16.689 -20.296 1.00 91.69 301 PRO A N 1
ATOM 2304 C CA . PRO A 1 301 ? 11.645 15.960 -20.852 1.00 91.69 301 PRO A CA 1
ATOM 2305 C C . PRO A 1 301 ? 13.012 16.512 -20.420 1.00 91.69 301 PRO A C 1
ATOM 2307 O O . PRO A 1 301 ? 13.843 15.720 -19.979 1.00 91.69 301 PRO A O 1
ATOM 2310 N N . GLN A 1 302 ? 13.242 17.831 -20.454 1.00 90.19 302 GLN A N 1
ATOM 2311 C CA . GLN A 1 302 ? 14.520 18.432 -20.025 1.00 90.19 302 GLN A CA 1
ATOM 2312 C C . GLN A 1 302 ? 14.879 18.134 -18.561 1.00 90.19 302 GLN A C 1
ATOM 2314 O O . GLN A 1 302 ? 16.006 17.727 -18.277 1.00 90.19 302 GLN A O 1
ATOM 2319 N N . LEU A 1 303 ? 13.922 18.272 -17.636 1.00 89.06 303 LEU A N 1
ATOM 2320 C CA . LEU A 1 303 ? 14.142 17.977 -16.212 1.00 89.06 303 LEU A CA 1
ATOM 2321 C C . LEU A 1 303 ? 14.375 16.489 -15.955 1.00 89.06 303 LEU A C 1
ATOM 2323 O O . LEU A 1 303 ? 15.116 16.111 -15.049 1.00 89.06 303 LEU A O 1
ATOM 2327 N N . MET A 1 304 ? 13.715 15.641 -16.740 1.00 93.31 304 MET A N 1
ATOM 2328 C CA . MET A 1 304 ? 13.846 14.195 -16.641 1.00 93.31 304 MET A CA 1
ATOM 2329 C C . MET A 1 304 ? 15.163 13.682 -17.226 1.00 93.31 304 MET A C 1
ATOM 2331 O O . MET A 1 304 ? 15.726 12.712 -16.714 1.00 93.31 304 MET A O 1
ATOM 2335 N N . LYS A 1 305 ? 15.658 14.329 -18.287 1.00 93.38 305 LYS A N 1
ATOM 2336 C CA . LYS A 1 305 ? 16.768 13.845 -19.111 1.00 93.38 305 LYS A CA 1
ATOM 2337 C C . LYS A 1 305 ? 17.994 13.465 -18.289 1.00 93.38 305 LYS A C 1
ATOM 2339 O O . LYS A 1 305 ? 18.502 12.364 -18.456 1.00 93.38 305 LYS A O 1
ATOM 2344 N N . HIS A 1 306 ? 18.423 14.330 -17.370 1.00 93.62 306 HIS A N 1
ATOM 2345 C CA . HIS A 1 306 ? 19.643 14.088 -16.601 1.00 93.62 306 HIS A CA 1
ATOM 2346 C C . HIS A 1 306 ? 19.575 12.790 -15.784 1.00 93.62 306 HIS A C 1
ATOM 2348 O O . HIS A 1 306 ? 20.436 11.926 -15.930 1.00 93.62 306 HIS A O 1
ATOM 2354 N N .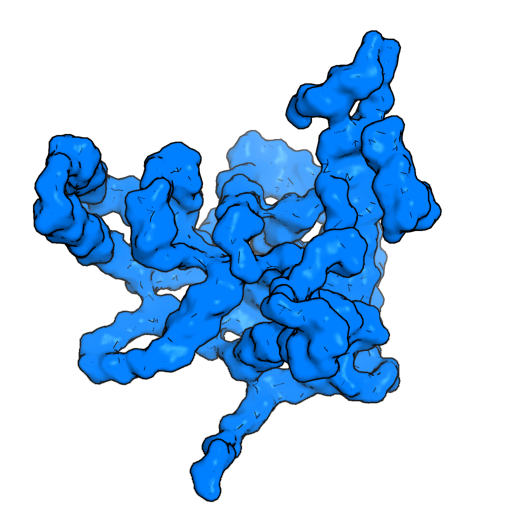 TYR A 1 307 ? 18.533 12.605 -14.965 1.00 94.12 307 TYR A N 1
ATOM 2355 C CA . TYR A 1 307 ? 18.431 11.380 -14.172 1.00 94.12 307 TYR A CA 1
ATOM 2356 C C . TYR A 1 307 ? 18.082 10.159 -15.031 1.00 94.12 307 TYR A C 1
ATOM 2358 O O . TYR A 1 307 ? 18.499 9.055 -14.688 1.00 94.12 307 TYR A O 1
ATOM 2366 N N . SER A 1 308 ? 17.367 10.337 -16.152 1.00 96.62 308 SER A N 1
ATOM 2367 C CA . SER A 1 308 ? 17.131 9.274 -17.139 1.00 96.62 308 SER A CA 1
ATOM 2368 C C . SER A 1 308 ? 18.448 8.730 -17.691 1.00 96.62 308 SER A C 1
ATOM 2370 O O . SER A 1 308 ? 18.683 7.523 -17.638 1.00 96.62 308 SER A O 1
ATOM 2372 N N . ASP A 1 309 ? 19.331 9.613 -18.156 1.00 96.75 309 ASP A N 1
ATOM 2373 C CA . ASP A 1 309 ? 20.614 9.245 -18.756 1.00 96.75 309 ASP A CA 1
ATOM 2374 C C . ASP A 1 309 ? 21.537 8.584 -17.718 1.00 96.75 309 ASP A C 1
ATOM 2376 O O . ASP A 1 309 ? 22.083 7.511 -17.972 1.00 96.75 309 ASP A O 1
ATOM 2380 N N . VAL A 1 310 ? 21.647 9.172 -16.521 1.00 96.75 310 VAL A N 1
ATOM 2381 C CA . VAL A 1 310 ? 22.565 8.702 -15.469 1.00 96.75 310 VAL A CA 1
ATOM 2382 C C . VAL A 1 310 ? 22.125 7.371 -14.849 1.00 96.75 310 VAL A C 1
ATOM 2384 O O . VAL A 1 310 ? 22.959 6.492 -14.632 1.00 96.75 310 VAL A O 1
ATOM 2387 N N . PHE A 1 311 ? 20.834 7.198 -14.544 1.00 96.19 311 PHE A N 1
ATOM 2388 C CA . PHE A 1 311 ? 20.367 6.054 -13.745 1.00 96.19 311 PHE A CA 1
ATOM 2389 C C . PHE A 1 311 ? 19.580 5.007 -14.540 1.00 96.19 311 PHE A C 1
ATOM 2391 O O . PHE A 1 311 ? 19.524 3.848 -14.119 1.00 96.19 311 PHE A O 1
ATOM 2398 N N . TYR A 1 312 ? 18.992 5.390 -15.679 1.00 95.88 312 TYR A N 1
ATOM 2399 C CA . TYR A 1 312 ? 18.055 4.560 -16.450 1.00 95.88 312 TYR A CA 1
ATOM 2400 C C . TYR A 1 312 ? 18.452 4.405 -17.928 1.00 95.88 312 TYR A C 1
ATOM 2402 O O . TYR A 1 312 ? 17.630 3.983 -18.745 1.00 95.88 312 TYR A O 1
ATOM 2410 N N . GLY A 1 313 ? 19.695 4.741 -18.292 1.00 95.31 313 GLY A N 1
ATOM 2411 C CA . GLY A 1 313 ? 20.227 4.559 -19.647 1.00 95.31 313 GLY A CA 1
ATOM 2412 C C . GLY A 1 313 ? 19.475 5.344 -20.725 1.00 95.31 313 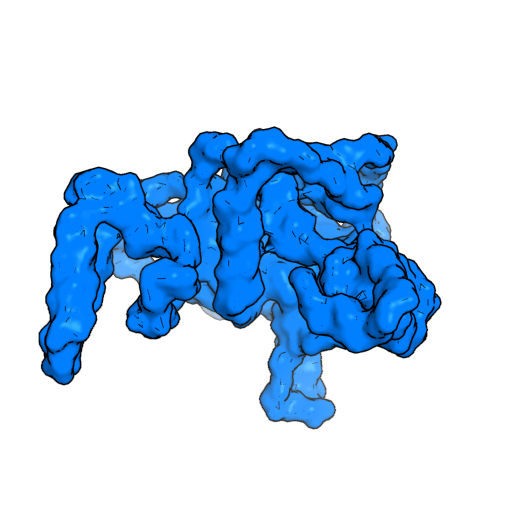GLY A C 1
ATOM 2413 O O . GLY A 1 313 ? 19.369 4.875 -21.854 1.00 95.31 313 GLY A O 1
ATOM 2414 N N . GLY A 1 314 ? 18.884 6.486 -20.368 1.00 95.69 314 GLY A N 1
ATOM 2415 C CA . GLY A 1 314 ? 18.156 7.351 -21.302 1.00 95.69 314 GLY A CA 1
ATOM 2416 C C . GLY A 1 314 ? 16.801 6.799 -21.761 1.00 95.69 314 GLY A C 1
ATOM 2417 O O . GLY A 1 314 ? 16.221 7.319 -22.708 1.00 95.69 314 GLY A O 1
ATOM 2418 N N . THR A 1 315 ? 16.278 5.753 -21.111 1.00 95.69 315 THR A N 1
ATOM 2419 C CA . THR A 1 315 ? 15.057 5.050 -21.559 1.00 95.69 315 THR A CA 1
ATOM 2420 C C . THR A 1 315 ? 13.742 5.699 -21.120 1.00 95.69 315 THR A C 1
ATOM 2422 O O . THR A 1 315 ? 12.681 5.328 -21.626 1.00 95.69 315 THR A O 1
ATOM 2425 N N . LEU A 1 316 ? 13.773 6.651 -20.181 1.00 96.38 316 LEU A N 1
ATOM 2426 C CA . LEU A 1 316 ? 12.550 7.279 -19.677 1.00 96.38 316 LEU A CA 1
ATOM 2427 C C . LEU A 1 316 ? 11.969 8.269 -20.685 1.00 96.38 316 LEU A C 1
ATOM 2429 O O . LEU A 1 316 ? 12.696 8.990 -21.367 1.00 96.38 316 LEU A O 1
ATOM 2433 N N . THR A 1 317 ? 10.639 8.347 -20.724 1.00 95.88 317 THR A N 1
ATOM 2434 C CA . THR A 1 317 ? 9.892 9.286 -21.573 1.00 95.88 317 THR A CA 1
ATOM 2435 C C . THR A 1 317 ? 8.941 10.126 -20.729 1.00 95.88 317 THR A C 1
ATOM 2437 O O . THR A 1 317 ? 8.297 9.615 -19.816 1.00 95.88 317 THR A O 1
ATOM 2440 N N . SER A 1 318 ? 8.827 11.425 -21.015 1.00 94.56 318 SER A N 1
ATOM 2441 C CA . SER A 1 318 ? 7.899 12.295 -20.286 1.00 94.56 318 SER A CA 1
ATOM 2442 C C . SER A 1 318 ? 6.507 12.295 -20.922 1.00 94.56 318 SER A C 1
ATOM 2444 O O . SER A 1 318 ? 6.355 12.289 -22.141 1.00 94.56 318 SER A O 1
ATOM 2446 N N . ALA A 1 319 ? 5.476 12.316 -20.080 1.00 92.88 319 ALA A N 1
ATOM 2447 C CA . ALA A 1 319 ? 4.095 12.579 -20.463 1.00 92.88 319 ALA A CA 1
ATOM 2448 C C . ALA A 1 319 ? 3.747 14.078 -20.455 1.00 92.88 319 ALA A C 1
ATOM 2450 O O . ALA A 1 319 ? 2.704 14.446 -20.993 1.00 92.88 319 ALA A O 1
ATOM 2451 N N . LYS A 1 320 ? 4.572 14.926 -19.822 1.00 89.44 320 LYS A N 1
ATOM 2452 C CA . LYS A 1 320 ? 4.396 16.383 -19.839 1.00 89.44 320 LYS A CA 1
ATOM 2453 C C . LYS A 1 320 ? 5.060 16.951 -21.104 1.00 89.44 320 LYS A C 1
ATOM 2455 O O . LYS A 1 320 ? 6.131 16.476 -21.482 1.00 89.44 320 LYS A O 1
ATOM 2460 N N . PRO A 1 321 ? 4.454 17.951 -21.764 1.00 85.06 321 PRO A N 1
ATOM 2461 C CA . PRO A 1 321 ? 5.107 18.643 -22.868 1.00 85.06 321 PRO A CA 1
ATOM 2462 C C . PRO A 1 321 ? 6.335 19.422 -22.376 1.00 85.06 321 PRO A C 1
ATOM 2464 O O . PRO A 1 321 ? 6.425 19.784 -21.200 1.00 85.06 321 PRO A O 1
ATOM 2467 N N . GLU A 1 322 ? 7.268 19.700 -23.287 1.00 84.38 322 GLU A N 1
ATOM 2468 C CA . GLU A 1 322 ? 8.368 20.626 -23.016 1.00 84.38 322 GLU A CA 1
ATOM 2469 C C . GLU A 1 322 ? 7.816 22.050 -22.866 1.00 84.38 322 GLU A C 1
ATOM 2471 O O . GLU A 1 322 ? 6.937 22.469 -23.626 1.00 84.38 322 GLU A O 1
ATOM 2476 N N . SER A 1 323 ? 8.308 22.800 -21.879 1.00 71.69 323 SER A N 1
ATOM 2477 C CA . SER A 1 323 ? 7.872 24.185 -21.702 1.00 71.69 323 SER A CA 1
ATOM 2478 C C . SER A 1 323 ? 8.481 25.057 -22.796 1.00 71.69 323 SER A C 1
ATOM 2480 O O . SER A 1 323 ? 9.693 25.243 -22.852 1.00 71.69 323 SER A O 1
ATOM 2482 N N . THR A 1 324 ? 7.639 25.630 -23.654 1.00 66.62 324 THR A N 1
ATOM 2483 C CA . THR A 1 324 ? 8.074 26.501 -24.759 1.00 66.62 324 THR A CA 1
ATOM 2484 C C . THR A 1 324 ? 8.385 27.933 -24.329 1.00 66.62 324 THR A C 1
ATOM 2486 O O . THR A 1 324 ? 8.983 28.679 -25.097 1.00 66.62 324 THR A O 1
ATOM 2489 N N . ARG A 1 325 ? 7.974 28.344 -23.120 1.00 62.22 325 ARG A N 1
ATOM 2490 C CA . ARG A 1 325 ? 8.087 29.739 -22.650 1.00 62.22 325 ARG A CA 1
ATOM 2491 C C . ARG A 1 325 ? 9.128 29.947 -21.556 1.00 62.22 325 ARG A C 1
ATOM 2493 O O . ARG A 1 325 ? 9.730 31.011 -21.498 1.00 62.22 325 ARG A O 1
ATOM 2500 N N . ASN A 1 326 ? 9.318 28.969 -20.671 1.00 62.53 326 ASN A N 1
ATOM 2501 C CA . ASN A 1 326 ? 10.292 29.061 -19.584 1.00 62.53 326 ASN A CA 1
ATOM 2502 C C . ASN A 1 326 ? 10.684 27.649 -19.112 1.00 62.53 326 ASN A C 1
ATOM 2504 O O . ASN A 1 326 ? 9.804 26.936 -18.618 1.00 62.53 326 ASN A O 1
ATOM 2508 N N . PRO A 1 327 ? 11.964 27.247 -19.194 1.00 57.72 327 PRO A N 1
ATOM 2509 C CA . PRO A 1 327 ? 12.436 25.966 -18.667 1.00 57.72 327 PRO A CA 1
ATOM 2510 C C . PRO A 1 327 ? 12.064 25.769 -17.193 1.00 57.72 327 PRO A C 1
ATOM 2512 O O . PRO A 1 327 ? 11.734 24.660 -16.783 1.00 57.72 327 PRO A O 1
ATOM 2515 N N . LEU A 1 328 ? 12.008 26.850 -16.405 1.00 60.50 328 LEU A N 1
ATOM 2516 C CA . LEU A 1 328 ? 11.625 26.805 -14.995 1.00 60.50 328 LEU A CA 1
ATOM 2517 C C . LEU A 1 328 ? 10.122 26.598 -14.765 1.00 60.50 328 LEU A C 1
ATOM 2519 O O . LEU A 1 328 ? 9.741 26.097 -13.713 1.00 60.50 328 LEU A O 1
ATOM 2523 N N . ALA A 1 329 ? 9.263 26.896 -15.745 1.00 58.78 329 ALA A N 1
ATOM 2524 C CA . ALA A 1 329 ? 7.824 26.623 -15.641 1.00 58.78 329 ALA A CA 1
ATOM 2525 C C . ALA A 1 329 ? 7.500 25.116 -15.658 1.00 58.78 329 ALA A C 1
ATOM 2527 O O . ALA A 1 329 ? 6.363 24.719 -15.421 1.00 58.78 329 ALA A O 1
ATOM 2528 N N . SER A 1 330 ? 8.495 24.264 -15.925 1.00 51.56 330 SER A N 1
ATOM 2529 C CA . SER A 1 330 ? 8.375 22.814 -15.763 1.00 51.56 330 SER A CA 1
ATOM 2530 C C . SER A 1 330 ? 8.547 22.343 -14.305 1.00 51.56 330 SER A C 1
ATOM 2532 O O . SER A 1 330 ? 8.170 21.210 -13.987 1.00 51.56 330 SER A O 1
ATOM 2534 N N . PHE A 1 331 ? 9.030 23.209 -13.399 1.00 49.00 331 PHE A N 1
ATOM 2535 C CA . PHE A 1 331 ? 9.014 22.997 -11.948 1.00 49.00 331 PHE A CA 1
ATOM 2536 C C . PHE A 1 331 ? 7.679 23.479 -11.359 1.00 49.00 331 PHE A C 1
ATOM 2538 O O . PHE A 1 331 ? 7.574 24.592 -10.858 1.00 49.00 331 PHE A O 1
ATOM 2545 N N . GLY A 1 332 ? 6.654 22.628 -11.393 1.00 46.88 332 GLY A N 1
ATOM 2546 C CA . GLY A 1 332 ? 5.418 22.862 -10.637 1.00 46.88 332 GLY A CA 1
ATOM 2547 C C . GLY A 1 332 ? 4.184 23.154 -11.488 1.00 46.88 332 GLY A C 1
ATOM 2548 O O . GLY A 1 332 ? 3.960 24.259 -11.968 1.00 46.88 332 GLY A O 1
ATOM 2549 N N . SER A 1 333 ? 3.366 22.115 -11.617 1.00 35.97 333 SER A N 1
ATOM 2550 C CA . SER A 1 333 ? 1.897 22.131 -11.637 1.00 35.97 333 SER A CA 1
ATOM 2551 C C . SER A 1 333 ? 1.438 20.790 -11.090 1.00 35.97 333 SER A C 1
ATOM 2553 O O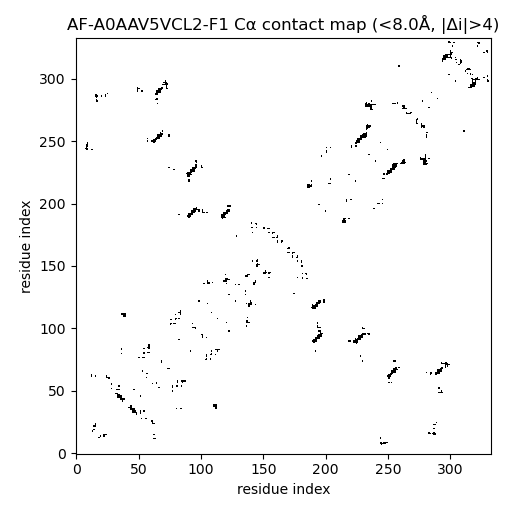 . SER A 1 333 ? 2.038 19.758 -11.505 1.00 35.97 333 SER A O 1
#

Mean predicted aligned error: 6.23 Å

Organism: NCBI:txid1538716

Secondary structure (DSSP, 8-state):
--------TTHHHHHHHHS-GGG---------SPPEEEBTTS-EEE--HHHHHHHHHHTTT-SEEEEE--TTS-HHHHHHHHHHH--SSSEEEEEESSHHHHHHHHHHHHTB--TT--EEE---HHHHHT--TTTS-TTBHHHHHHTSHHHHHHHHHHHHHHHH---HHHHHHHHHHHHHHTGGGGGS--SEEEEEHHHHHHHHHS---TT---HHHHHHHHHEEEEEEETGGGSBHHHHHHHHHH-TT-EEEEEE-TTS--S--SSSS-HHHHHHT-BHHHHHTTTS-EEE--EESSS-HHHHHHHHHHHHTT--EESSPP-SS-GGGGS--